Protein AF-A0A2N2IJI8-F1 (afdb_monomer_lite)

pLDDT: mean 80.0, std 18.0, range [38.41, 98.81]

Radius of gyration: 26.23 Å; chains: 1; bounding box: 49×37×121 Å

Sequence (325 aa):
MKHGALALVVVAMVLAWTTGAWAQSLTINGAVTTNLCPGGTVRDGGRACQYGGTHTFDAISLVNGAVIYVTPFNGTNKNATGNLVLKSLSTIAIDRSSRITAKGAGYPKRLCDNGTGPTATAGGRGGCAVKDSGGGGAHRGRGGQGTKDCFVFGDAQTCQFPQEWEENCGTLAAAGTSCVYLDAIAGHNCSAANSCANCDGTPPVGGEPFYHHILAPEFGASGGDKGCADGFDTALRSGSGGGRIVLYAANASQTGVLTVEGRIVAHGERGCSSGNDSAGGGAGGTVLLVGDTVNVTSTARVLARGGRGGDSQPKCLSCTTNADC

Secondary structure (DSSP, 8-state):
-------------------PPP---EEEETT-S----TTSEEEGGGTEEEE-EEEEES-EEEESS-EEEEPPP-SS-TTTSSEEEEEESSEEEE-TT-EEE-TT-SSPP-TTSPPP-SSTTSSPPB-TT-SS-B-PPPSSSPPPP----TTSSSSTT---TTTTPPP--EEE-TTSSSEEETTS-S--STT-TTSS------S-TT----PPPTTS--PPPPPPPPP-SSS---S--SPPPP-EEEEEE--TTS--EEEE-SEEE-PPPPP-EETTEE-PPPPP-EEEEEESEEEE-TT-EEE-PPPPPP--S-SS----SGGG-

Foldseek 3Di:
DDDDDDDDDDDPPPPPPPPPDAFAEAEAAQVDQCHDDVQWAADDNRRETEFFAEGEHQEYYYYHQYEYEYAADPQPDLRGFLHYAYHHQAEYAHALNYEYFQELRAFDADFQAFWDDPDPQQGAFGGEQDAAFKAAGEQRFGTAIGDFDPPPDDDNDDPDPPQRGAHPQWDQPPVNFHIDHPPPDRDDGNPDCPGPDPRPCPPHRHTDHDDDDPVDFHWWIKIGFWYPSVHHDSDGQIWRTFGEYEYEQAHPVLNGEYAFQYEYYREIAAGAGDASHKHYTIFFGYYHYYGSYYHYDPSYYYYRGTHHIHDNDPPDDHPPDPVSD

Structure (mmCIF, N/CA/C/O backbone):
data_AF-A0A2N2IJI8-F1
#
_entry.id   AF-A0A2N2IJI8-F1
#
loop_
_atom_site.group_PDB
_atom_site.id
_atom_site.type_symbol
_atom_site.label_atom_id
_atom_site.label_alt_id
_atom_site.label_comp_id
_atom_site.label_asym_id
_atom_site.label_entity_id
_atom_site.label_seq_id
_atom_site.pdbx_PDB_ins_code
_atom_site.Cartn_x
_atom_site.Cartn_y
_atom_site.Cartn_z
_atom_site.occupancy
_atom_site.B_iso_or_equiv
_atom_site.auth_seq_id
_atom_site.auth_comp_id
_atom_site.auth_asym_id
_atom_site.auth_atom_id
_atom_site.pdbx_PDB_model_num
ATOM 1 N N . MET A 1 1 ? 26.160 1.060 83.947 1.00 42.34 1 MET A N 1
ATOM 2 C CA . MET A 1 1 ? 25.469 0.489 82.772 1.00 42.34 1 MET A CA 1
ATOM 3 C C . MET A 1 1 ? 24.938 1.654 81.950 1.00 42.34 1 MET A C 1
ATOM 5 O O . MET A 1 1 ? 24.169 2.439 82.485 1.00 42.34 1 MET A O 1
ATOM 9 N N . LYS A 1 2 ? 25.461 1.870 80.736 1.00 40.44 2 LYS A N 1
ATOM 10 C CA . LYS A 1 2 ? 25.071 2.985 79.856 1.00 40.44 2 LYS A CA 1
ATOM 11 C C . LYS A 1 2 ? 23.977 2.488 78.910 1.00 40.44 2 LYS A C 1
ATOM 13 O O . LYS A 1 2 ? 24.231 1.570 78.138 1.00 40.44 2 LYS A O 1
ATOM 18 N N . HIS A 1 3 ? 22.784 3.072 78.985 1.00 44.53 3 HIS A N 1
ATOM 19 C CA . HIS A 1 3 ? 21.698 2.799 78.045 1.00 44.53 3 HIS A CA 1
ATOM 20 C C . HIS A 1 3 ? 21.875 3.683 76.805 1.00 44.53 3 HIS A C 1
ATOM 22 O O . HIS A 1 3 ? 21.770 4.904 76.891 1.00 44.53 3 HIS A O 1
ATOM 28 N N . GLY A 1 4 ? 22.198 3.062 75.669 1.00 49.44 4 GLY A N 1
ATOM 29 C CA . GLY A 1 4 ? 22.194 3.712 74.360 1.00 49.44 4 GLY A CA 1
ATOM 30 C C . GLY A 1 4 ? 20.785 3.688 73.773 1.00 49.44 4 GLY A C 1
ATOM 31 O O . GLY A 1 4 ? 20.184 2.621 73.668 1.00 49.44 4 GLY A O 1
ATOM 32 N N . ALA A 1 5 ? 20.257 4.860 73.424 1.00 51.88 5 ALA A N 1
ATOM 33 C CA . ALA A 1 5 ? 18.969 5.004 72.759 1.00 51.88 5 ALA A CA 1
ATOM 34 C C . ALA A 1 5 ? 19.088 4.607 71.278 1.00 51.88 5 ALA A C 1
ATOM 36 O O . ALA A 1 5 ? 19.949 5.111 70.557 1.00 51.88 5 ALA A O 1
ATOM 37 N N . LEU A 1 6 ? 18.219 3.696 70.840 1.00 49.44 6 LEU A N 1
ATOM 38 C CA . LEU A 1 6 ? 18.110 3.240 69.459 1.00 49.44 6 LEU A CA 1
ATOM 39 C C . LEU A 1 6 ? 17.220 4.229 68.686 1.00 49.44 6 LEU A C 1
ATOM 41 O O . LEU A 1 6 ? 16.038 4.370 68.997 1.00 49.44 6 LEU A O 1
ATOM 45 N N . ALA A 1 7 ? 17.781 4.935 67.704 1.00 53.06 7 ALA A N 1
ATOM 46 C CA . ALA A 1 7 ? 17.028 5.838 66.838 1.00 53.06 7 ALA A CA 1
ATOM 47 C C . ALA A 1 7 ? 16.340 5.042 65.716 1.00 53.06 7 ALA A C 1
ATOM 49 O O . ALA A 1 7 ? 17.000 4.444 64.868 1.00 53.06 7 ALA A O 1
ATOM 50 N N . LEU A 1 8 ? 15.006 5.032 65.722 1.00 48.84 8 LEU A N 1
ATOM 51 C CA . LEU A 1 8 ? 14.176 4.447 64.672 1.00 48.84 8 LEU A CA 1
ATOM 52 C C . LEU A 1 8 ? 14.129 5.404 63.471 1.00 48.84 8 LEU A C 1
ATOM 54 O O . LEU A 1 8 ? 13.501 6.459 63.534 1.00 48.84 8 LEU A O 1
ATOM 58 N N . VAL A 1 9 ? 14.791 5.038 62.375 1.00 50.44 9 VAL A N 1
ATOM 59 C CA . VAL A 1 9 ? 14.709 5.762 61.099 1.00 50.44 9 VAL A CA 1
ATOM 60 C C . VAL A 1 9 ? 13.504 5.235 60.322 1.00 50.44 9 VAL A C 1
ATOM 62 O O . VAL A 1 9 ? 13.529 4.123 59.799 1.00 50.44 9 VAL A O 1
ATOM 65 N N . VAL A 1 10 ? 12.434 6.028 60.253 1.00 49.25 10 VAL A N 1
ATOM 66 C CA . VAL A 1 10 ? 11.276 5.749 59.394 1.00 49.25 10 VAL A CA 1
ATOM 67 C C . VAL A 1 10 ? 11.602 6.236 57.983 1.00 49.25 10 VAL A C 1
ATOM 69 O O . VAL A 1 10 ? 11.599 7.434 57.709 1.00 49.25 10 VAL A O 1
ATOM 72 N N . VAL A 1 11 ? 11.903 5.304 57.079 1.00 53.47 11 VAL A N 1
ATOM 73 C CA . VAL A 1 11 ? 12.047 5.592 55.646 1.00 53.47 11 VAL A CA 1
ATOM 74 C C . VAL A 1 11 ? 10.649 5.636 55.032 1.00 53.47 11 VAL A C 1
ATOM 76 O O . VAL A 1 11 ? 10.045 4.603 54.751 1.00 53.47 11 VAL A O 1
ATOM 79 N N . ALA A 1 12 ? 10.115 6.840 54.838 1.00 47.75 12 ALA A N 1
ATOM 80 C CA . ALA A 1 12 ? 8.897 7.045 54.063 1.00 47.75 12 ALA A CA 1
ATOM 81 C C . ALA A 1 12 ? 9.215 6.855 52.569 1.00 47.75 12 ALA A C 1
ATOM 83 O O . ALA A 1 12 ? 9.717 7.764 51.907 1.00 47.75 12 ALA A O 1
ATOM 84 N N . MET A 1 13 ? 8.951 5.660 52.033 1.00 48.22 13 MET A N 1
ATOM 85 C CA . MET A 1 13 ? 8.944 5.434 50.586 1.00 48.22 13 MET A CA 1
ATOM 86 C C . MET A 1 13 ? 7.757 6.179 49.973 1.00 48.22 13 MET A C 1
ATOM 88 O O . MET A 1 13 ? 6.618 5.716 50.016 1.00 48.22 13 MET A O 1
ATOM 92 N N . VAL A 1 14 ? 8.029 7.342 49.388 1.00 46.72 14 VAL A N 1
ATOM 93 C CA . VAL A 1 14 ? 7.086 8.024 48.501 1.00 46.72 14 VAL A CA 1
ATOM 94 C C . VAL A 1 14 ? 7.035 7.224 47.199 1.00 46.72 14 VAL A C 1
ATOM 96 O O . VAL A 1 14 ? 7.881 7.389 46.322 1.00 46.72 14 VAL A O 1
ATOM 99 N N . LEU A 1 15 ? 6.062 6.317 47.079 1.00 48.34 15 LEU A N 1
ATOM 100 C CA . LEU A 1 15 ? 5.691 5.753 45.784 1.00 48.34 15 LEU A CA 1
ATOM 101 C C . LEU A 1 15 ? 5.136 6.896 44.932 1.00 48.34 15 LEU A C 1
ATOM 103 O O . LEU A 1 15 ? 4.009 7.343 45.133 1.00 48.34 15 LEU A O 1
ATOM 107 N N . ALA A 1 16 ? 5.939 7.394 43.996 1.00 45.72 16 ALA A N 1
ATOM 108 C CA . ALA A 1 16 ? 5.460 8.282 42.952 1.00 45.72 16 ALA A CA 1
ATOM 109 C C . ALA A 1 16 ? 4.571 7.462 42.006 1.00 45.72 16 ALA A C 1
ATOM 111 O O . ALA A 1 16 ? 5.059 6.744 41.133 1.00 45.72 16 ALA A O 1
ATOM 112 N N . TRP A 1 17 ? 3.255 7.545 42.204 1.00 42.97 17 TRP A N 1
ATOM 113 C CA . TRP A 1 17 ? 2.281 7.068 41.231 1.00 42.97 17 TRP A CA 1
ATOM 114 C C . TRP A 1 17 ? 2.398 7.975 40.012 1.00 42.97 17 TRP A C 1
ATOM 116 O O . TRP A 1 17 ? 1.883 9.091 39.995 1.00 42.97 17 TRP A O 1
ATOM 126 N N . THR A 1 18 ? 3.129 7.523 38.996 1.00 46.94 18 THR A N 1
ATOM 127 C CA . THR A 1 18 ? 3.051 8.154 37.684 1.00 46.94 18 THR A CA 1
ATOM 128 C C . THR A 1 18 ? 1.654 7.855 37.153 1.00 46.94 18 THR A C 1
ATOM 130 O O . THR A 1 18 ? 1.347 6.739 36.741 1.00 46.94 18 THR A O 1
ATOM 133 N N . THR A 1 19 ? 0.752 8.833 37.230 1.00 46.78 19 THR A N 1
ATOM 134 C CA . THR A 1 19 ? -0.528 8.768 36.525 1.00 46.78 19 THR A CA 1
ATOM 135 C C . THR A 1 19 ? -0.214 8.859 35.040 1.00 46.78 19 THR A C 1
ATOM 137 O O . THR A 1 19 ? -0.151 9.951 34.474 1.00 46.78 19 THR A O 1
ATOM 140 N N . GLY A 1 20 ? 0.093 7.713 34.431 1.00 52.94 20 GLY A N 1
ATOM 141 C CA . GLY A 1 20 ? 0.235 7.597 32.990 1.00 52.94 20 GLY A CA 1
ATOM 142 C C . GLY A 1 20 ? -1.006 8.202 32.350 1.00 52.94 20 GLY A C 1
ATOM 143 O O . GLY A 1 20 ? -2.122 7.808 32.682 1.00 52.94 20 GLY A O 1
ATOM 144 N N . ALA A 1 21 ? -0.815 9.219 31.510 1.00 60.22 21 ALA A N 1
ATOM 145 C CA . ALA A 1 21 ? -1.915 9.824 30.782 1.00 60.22 21 ALA A CA 1
ATOM 146 C C . ALA A 1 21 ? -2.639 8.717 30.001 1.00 60.22 21 ALA A C 1
ATOM 148 O O . ALA A 1 21 ? -2.013 8.012 29.208 1.00 60.22 21 ALA A O 1
ATOM 149 N N . TRP A 1 22 ? -3.931 8.537 30.281 1.00 68.88 22 TRP A N 1
ATOM 150 C CA . TRP A 1 22 ? -4.776 7.559 29.600 1.00 68.88 22 TRP A CA 1
ATOM 151 C C . TRP A 1 22 ? -4.723 7.801 28.089 1.00 68.88 22 TRP A C 1
ATOM 153 O O . TRP A 1 22 ? -4.704 8.951 27.633 1.00 68.88 22 TRP A O 1
ATOM 163 N N . ALA A 1 23 ? -4.629 6.729 27.306 1.00 79.62 23 ALA A N 1
ATOM 164 C CA . ALA A 1 23 ? -4.454 6.849 25.870 1.00 79.62 23 ALA A CA 1
ATOM 165 C C . ALA A 1 23 ? -5.777 7.297 25.242 1.00 79.62 23 ALA A C 1
ATOM 167 O O . ALA A 1 23 ? -6.669 6.497 25.082 1.00 79.62 23 ALA A O 1
ATOM 168 N N . GLN A 1 24 ? -5.937 8.552 24.832 1.00 92.44 24 GLN A N 1
ATOM 169 C CA . GLN A 1 24 ? -7.212 9.029 24.264 1.00 92.44 24 GLN A CA 1
ATOM 170 C C . GLN A 1 24 ? -7.842 8.082 23.212 1.00 92.44 24 GLN A C 1
ATOM 172 O O . GLN A 1 24 ? -7.138 7.420 22.450 1.00 92.44 24 GLN A O 1
ATOM 177 N N . SER A 1 25 ? -9.174 8.035 23.130 1.00 95.94 25 SER A N 1
ATOM 178 C CA . SER A 1 25 ? -9.867 7.282 22.072 1.00 95.94 25 SER A CA 1
ATOM 179 C C . SER A 1 25 ? -9.774 7.989 20.714 1.00 95.94 25 SER A C 1
ATOM 181 O O . SER A 1 25 ? -9.835 9.216 20.638 1.00 95.94 25 SER A O 1
ATOM 183 N N . LEU A 1 26 ? -9.697 7.216 19.629 1.00 97.75 26 LEU A N 1
ATOM 184 C CA . LEU A 1 26 ? -9.796 7.702 18.252 1.00 97.75 26 LEU A CA 1
ATOM 185 C C . LEU A 1 26 ? -11.198 7.419 17.709 1.00 97.75 26 LEU A C 1
ATOM 187 O O . LEU A 1 26 ? -11.570 6.266 17.507 1.00 97.75 26 LEU A O 1
ATOM 191 N N . THR A 1 27 ? -11.966 8.466 17.422 1.00 98.19 27 THR A N 1
ATOM 192 C CA . THR A 1 27 ? -13.238 8.345 16.696 1.00 98.19 27 THR A CA 1
ATOM 193 C C . THR A 1 27 ? -13.170 9.179 15.430 1.00 98.19 27 THR A C 1
ATOM 195 O O . THR A 1 27 ? -12.932 10.382 15.500 1.00 98.19 27 THR A O 1
ATOM 198 N N . ILE A 1 28 ? -13.393 8.540 14.284 1.00 98.44 28 ILE A N 1
ATOM 199 C CA . ILE A 1 28 ? -13.501 9.216 12.991 1.00 98.44 28 ILE A CA 1
ATOM 200 C C . ILE A 1 28 ? -14.910 8.977 12.464 1.00 98.44 28 ILE A C 1
ATOM 202 O O . ILE A 1 28 ? -15.347 7.834 12.330 1.00 98.44 28 ILE A O 1
ATOM 206 N N . ASN A 1 29 ? -15.606 10.063 12.151 1.00 98.44 29 ASN A N 1
ATOM 207 C CA . ASN A 1 29 ? -16.927 10.062 11.549 1.00 98.44 29 ASN A CA 1
ATOM 208 C C . ASN A 1 29 ? -16.845 10.724 10.166 1.00 98.44 29 ASN A C 1
ATOM 210 O O . ASN A 1 29 ? -16.643 11.935 10.056 1.00 98.44 29 ASN A O 1
ATOM 214 N N . GLY A 1 30 ? -17.007 9.936 9.103 1.00 97.81 30 GLY A N 1
ATOM 215 C CA . GLY A 1 30 ? -16.893 10.425 7.722 1.00 97.81 30 GLY A CA 1
ATOM 216 C C . GLY A 1 30 ? -17.973 11.436 7.316 1.00 97.81 30 GLY A C 1
ATOM 217 O O . GLY A 1 30 ? -17.806 12.145 6.321 1.00 97.81 30 GLY A O 1
ATOM 218 N N . ALA A 1 31 ? -19.053 11.554 8.096 1.00 98.00 31 ALA A N 1
ATOM 219 C CA . ALA A 1 31 ? -20.127 12.514 7.860 1.00 98.00 31 ALA A CA 1
ATOM 220 C C . ALA A 1 31 ? -19.808 13.939 8.354 1.00 98.00 31 ALA A C 1
ATOM 222 O O . ALA A 1 31 ? -20.546 14.866 8.021 1.00 98.00 31 ALA A O 1
ATOM 223 N N . VAL A 1 32 ? -18.728 14.141 9.123 1.00 97.69 32 VAL A N 1
ATOM 224 C CA . VAL A 1 32 ? -18.350 15.455 9.680 1.00 97.69 32 VAL A CA 1
ATOM 225 C C . VAL A 1 32 ? -16.983 15.920 9.181 1.00 97.69 32 VAL A C 1
ATOM 227 O O . VAL A 1 32 ? -16.133 15.118 8.817 1.00 97.69 32 VAL A O 1
ATOM 230 N N . THR A 1 33 ? -16.753 17.232 9.188 1.00 96.81 33 THR A N 1
ATOM 231 C CA . THR A 1 33 ? -15.515 17.886 8.717 1.0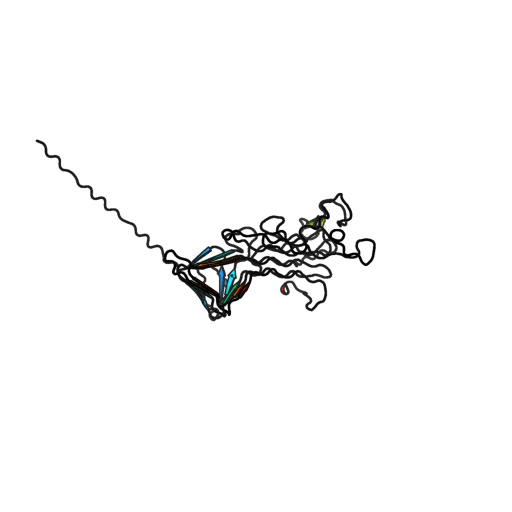0 96.81 33 THR A CA 1
ATOM 232 C C . THR A 1 33 ? -14.619 18.367 9.861 1.00 96.81 33 THR A C 1
ATOM 234 O O . THR A 1 33 ? -13.739 19.198 9.669 1.00 96.81 33 THR A O 1
ATOM 237 N N . THR A 1 34 ? -14.867 17.896 11.079 1.00 96.56 34 THR A N 1
ATOM 238 C CA . THR A 1 34 ? -14.198 18.364 12.303 1.00 96.56 34 THR A CA 1
ATOM 239 C C . THR A 1 34 ? -13.511 17.224 13.045 1.00 96.56 34 THR A C 1
ATOM 241 O O . THR A 1 34 ? -13.312 17.312 14.256 1.00 96.56 34 THR A O 1
ATOM 244 N N . ASN A 1 35 ? -13.194 16.124 12.352 1.00 96.94 35 ASN A N 1
ATOM 245 C CA . ASN A 1 35 ? -12.505 15.007 12.986 1.00 96.94 35 ASN A CA 1
ATOM 246 C C . ASN A 1 35 ? -11.147 15.465 13.519 1.00 96.94 35 ASN A C 1
ATOM 248 O O . ASN A 1 35 ? -10.375 16.129 12.824 1.00 96.94 35 ASN A O 1
ATOM 252 N N . LEU A 1 36 ? -10.854 15.065 14.752 1.00 95.50 36 LEU A N 1
ATOM 253 C CA . LEU A 1 36 ? -9.516 15.169 15.306 1.00 95.50 36 LEU A CA 1
ATOM 254 C C . LEU A 1 36 ? -8.736 13.924 14.887 1.00 95.50 36 LEU A C 1
ATOM 256 O O . LEU A 1 36 ? -9.254 12.811 14.946 1.00 95.50 36 LEU A O 1
ATOM 260 N N . CYS A 1 37 ? -7.479 14.113 14.496 1.00 96.75 37 CYS A N 1
ATOM 261 C CA . CYS A 1 37 ? -6.569 13.023 14.149 1.00 96.75 37 CYS A CA 1
ATOM 262 C C . CYS A 1 37 ? -5.356 13.054 15.091 1.00 96.75 37 CYS A C 1
ATOM 264 O O . CYS A 1 37 ? -4.277 13.473 14.669 1.00 96.75 37 CYS A O 1
ATOM 266 N N . PRO A 1 38 ? -5.490 12.682 16.379 1.00 96.00 38 PRO A N 1
ATOM 267 C CA . PRO A 1 38 ? -4.379 12.774 17.316 1.00 96.00 38 PRO A CA 1
ATOM 268 C C . PRO A 1 38 ? -3.225 11.876 16.870 1.00 96.00 38 PRO A C 1
ATOM 270 O O . PRO A 1 38 ? -3.450 10.711 16.549 1.00 96.00 38 PRO A O 1
ATOM 273 N N . GLY A 1 39 ? -2.011 12.431 16.801 1.00 93.56 39 GLY A N 1
ATOM 274 C CA . G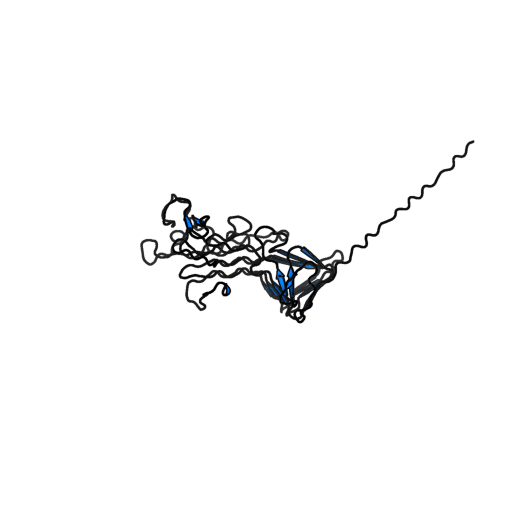LY A 1 39 ? -0.830 11.737 16.267 1.00 93.56 39 GLY A CA 1
ATOM 275 C C . GLY A 1 39 ? -0.841 11.514 14.746 1.00 93.56 39 GLY A C 1
ATOM 276 O O . GLY A 1 39 ? 0.105 10.941 14.211 1.00 93.56 39 GLY A O 1
ATOM 277 N N . GLY A 1 40 ? -1.883 11.962 14.043 1.00 96.50 40 GLY A N 1
ATOM 278 C CA . GLY A 1 40 ? -2.030 11.862 12.593 1.00 96.50 40 GLY A CA 1
ATOM 279 C C . GLY A 1 40 ? -2.219 13.225 11.934 1.00 96.50 40 GLY A C 1
ATOM 280 O O . GLY A 1 40 ? -1.991 14.278 12.528 1.00 96.50 40 GLY A O 1
ATOM 281 N N . THR A 1 41 ? -2.646 13.206 10.676 1.00 98.12 41 THR A N 1
ATOM 282 C CA . THR A 1 41 ? -2.931 14.414 9.893 1.00 98.12 41 THR A CA 1
ATOM 283 C C . THR A 1 41 ? -4.366 14.386 9.394 1.00 98.12 41 THR A C 1
ATOM 285 O O . THR A 1 41 ? -4.832 13.366 8.892 1.00 98.12 41 THR A O 1
ATOM 288 N N . VAL A 1 42 ? -5.068 15.509 9.510 1.00 97.88 42 VAL A N 1
ATOM 289 C CA . VAL A 1 42 ? -6.422 15.666 8.969 1.00 97.88 42 VAL A CA 1
ATOM 290 C C . VAL A 1 42 ? -6.384 15.677 7.435 1.00 97.88 42 VAL A C 1
ATOM 292 O O . VAL A 1 42 ? -5.520 16.315 6.834 1.00 97.88 42 VAL A O 1
ATOM 295 N N . ARG A 1 43 ? -7.326 14.979 6.791 1.00 96.94 43 ARG A N 1
ATOM 296 C CA . ARG A 1 43 ? -7.480 14.895 5.329 1.00 96.94 43 ARG A CA 1
ATOM 297 C C . ARG A 1 43 ? -8.920 15.101 4.879 1.00 96.94 43 ARG A C 1
ATOM 299 O O . ARG A 1 43 ? -9.848 15.117 5.685 1.00 96.94 43 ARG A O 1
ATOM 306 N N . ASP A 1 44 ? -9.077 15.273 3.568 1.00 95.75 44 ASP A N 1
ATOM 307 C CA . ASP A 1 44 ? -10.360 15.353 2.865 1.00 95.75 44 ASP A CA 1
ATOM 308 C C . ASP A 1 44 ? -11.300 16.392 3.500 1.00 95.75 44 ASP A C 1
ATOM 310 O O . ASP A 1 44 ? -12.463 16.124 3.800 1.00 95.75 44 ASP A O 1
ATOM 314 N N . GLY A 1 45 ? -10.746 17.577 3.787 1.00 94.00 45 GLY A N 1
ATOM 315 C CA . GLY A 1 45 ? -11.474 18.678 4.417 1.00 94.00 45 GLY A CA 1
ATOM 316 C C . GLY A 1 45 ? -11.997 18.358 5.819 1.00 94.00 45 GLY A C 1
ATOM 317 O O . GLY A 1 45 ? -13.038 18.879 6.201 1.00 94.00 45 GLY A O 1
ATOM 318 N N . GLY A 1 46 ? -11.331 17.471 6.568 1.00 94.38 46 GLY A N 1
ATOM 319 C CA . GLY A 1 46 ? -11.732 17.119 7.932 1.00 94.38 46 GLY A CA 1
ATOM 320 C C . GLY A 1 46 ? -12.533 15.831 8.076 1.00 94.38 46 GLY A C 1
ATOM 321 O O . GLY A 1 46 ? -12.910 15.486 9.194 1.00 94.38 46 GLY A O 1
ATOM 322 N N . ARG A 1 47 ? -12.806 15.120 6.977 1.00 96.25 47 ARG A N 1
ATOM 323 C CA . ARG A 1 47 ? -13.599 13.873 6.962 1.00 96.25 47 ARG A CA 1
ATOM 324 C C . ARG A 1 47 ? -12.768 12.604 7.132 1.00 96.25 47 ARG A C 1
ATOM 326 O O . ARG A 1 47 ? -13.316 11.531 7.377 1.00 96.25 47 ARG A O 1
ATOM 333 N N . ALA A 1 48 ? -11.454 12.717 6.975 1.00 98.00 48 ALA A N 1
ATOM 334 C CA . ALA A 1 48 ? -10.534 11.595 7.003 1.00 98.00 48 ALA A CA 1
ATOM 335 C C . ALA A 1 48 ? -9.295 11.922 7.835 1.00 98.00 48 ALA A C 1
ATOM 337 O O . ALA A 1 48 ? -8.970 13.087 8.071 1.00 98.00 48 ALA A O 1
ATOM 338 N N . CYS A 1 49 ? -8.567 10.878 8.212 1.00 98.62 49 CYS A N 1
ATOM 339 C CA . CYS A 1 49 ? -7.249 11.009 8.816 1.00 98.62 49 CYS A CA 1
ATOM 340 C C . CYS A 1 49 ? -6.199 10.274 7.985 1.00 98.62 49 CYS A C 1
ATOM 342 O O . CYS A 1 49 ? -6.486 9.274 7.326 1.00 98.62 49 CYS A O 1
ATOM 344 N N . GLN A 1 50 ? -4.961 10.746 8.043 1.00 98.69 50 GLN A N 1
ATOM 345 C CA . GLN A 1 50 ? -3.791 10.046 7.542 1.00 98.69 50 GLN A CA 1
ATOM 346 C C . GLN A 1 50 ? -2.866 9.694 8.700 1.00 98.69 50 GLN A C 1
ATOM 348 O O . GLN A 1 50 ? -2.565 10.539 9.544 1.00 98.69 50 GLN A O 1
ATOM 353 N N . TYR A 1 51 ? -2.410 8.447 8.714 1.00 98.56 51 TYR A N 1
ATOM 354 C CA . TYR A 1 51 ? -1.528 7.915 9.739 1.00 98.56 51 TYR A CA 1
ATOM 355 C C . TYR A 1 51 ? -0.381 7.125 9.121 1.00 98.56 51 TYR A C 1
ATOM 357 O O . TYR A 1 51 ? -0.525 6.460 8.097 1.00 98.56 51 TYR A O 1
ATOM 365 N N . GLY A 1 52 ? 0.756 7.150 9.801 1.00 97.44 52 GLY A N 1
ATOM 366 C CA . GLY A 1 52 ? 1.875 6.258 9.551 1.00 97.44 52 GLY A CA 1
ATOM 367 C C . GLY A 1 52 ? 2.589 5.948 10.863 1.00 97.44 52 GLY A C 1
ATOM 368 O O . GLY A 1 52 ? 2.492 6.715 11.819 1.00 97.44 52 GLY A O 1
ATOM 369 N N . GLY A 1 53 ? 3.261 4.808 10.946 1.00 96.25 53 GLY A N 1
ATOM 370 C CA . GLY A 1 53 ? 3.876 4.328 12.177 1.00 96.25 53 GLY A CA 1
ATOM 371 C C . GLY A 1 53 ? 2.914 3.683 13.158 1.00 96.25 53 GLY A C 1
ATOM 372 O O . GLY A 1 53 ? 1.870 3.161 12.772 1.00 96.25 53 GLY A O 1
ATOM 373 N N . THR A 1 54 ? 3.333 3.635 14.423 1.00 96.88 54 THR A N 1
ATOM 374 C CA . THR A 1 54 ? 2.594 2.962 15.496 1.00 96.88 54 THR A CA 1
ATOM 375 C C . THR A 1 54 ? 1.885 3.978 16.370 1.00 96.88 54 THR A C 1
ATOM 377 O O . THR A 1 54 ? 2.528 4.888 16.884 1.00 96.88 54 THR A O 1
ATOM 380 N N . HIS A 1 55 ? 0.588 3.772 16.581 1.00 97.25 55 HIS A N 1
ATOM 381 C CA . HIS A 1 55 ? -0.255 4.608 17.432 1.00 97.25 55 HIS A CA 1
ATOM 382 C C . HIS A 1 55 ? -1.042 3.734 18.399 1.00 97.25 55 HIS A C 1
ATOM 384 O O . HIS A 1 55 ? -1.527 2.671 18.008 1.00 97.25 55 HIS A O 1
ATOM 390 N N . THR A 1 56 ? -1.171 4.188 19.643 1.00 97.06 56 THR A N 1
ATOM 391 C CA . THR A 1 56 ? -1.929 3.498 20.692 1.00 97.06 56 THR A CA 1
ATOM 392 C C . THR A 1 56 ? -3.053 4.402 21.180 1.00 97.06 56 THR A C 1
ATOM 394 O O . THR A 1 56 ? -2.804 5.556 21.520 1.00 97.06 56 THR A O 1
ATOM 397 N N . PHE A 1 57 ? -4.264 3.857 21.235 1.00 97.19 57 PHE A N 1
ATOM 398 C CA . PHE A 1 57 ? -5.481 4.530 21.688 1.00 97.19 57 PHE A CA 1
ATOM 399 C C . PHE A 1 57 ? -6.224 3.646 22.699 1.00 97.19 57 PHE A C 1
ATOM 401 O O . PHE A 1 57 ? -6.054 2.425 22.690 1.00 97.19 57 PHE A O 1
ATOM 408 N N . ASP A 1 58 ? -7.092 4.219 23.532 1.00 96.00 58 ASP A N 1
ATOM 409 C CA . ASP A 1 58 ? -7.975 3.430 24.401 1.00 96.00 58 ASP A CA 1
ATOM 410 C C . ASP A 1 58 ? -8.925 2.590 23.537 1.00 96.00 58 ASP A C 1
ATOM 412 O O . ASP A 1 58 ? -8.937 1.363 23.633 1.00 96.00 58 ASP A O 1
ATOM 416 N N . ALA A 1 59 ? -9.640 3.234 22.612 1.00 97.56 59 ALA A N 1
ATOM 417 C CA . ALA A 1 59 ? -10.533 2.620 21.629 1.00 97.56 59 ALA A CA 1
ATOM 418 C C . ALA A 1 59 ? -10.385 3.293 20.256 1.00 97.56 59 ALA A C 1
ATOM 420 O O . ALA A 1 59 ? -9.977 4.452 20.163 1.00 97.56 59 ALA A O 1
ATOM 421 N N . ILE A 1 60 ? -10.736 2.575 19.189 1.00 98.69 60 ILE A N 1
ATOM 422 C CA . ILE A 1 60 ? -10.762 3.085 17.815 1.00 98.69 60 ILE A CA 1
ATOM 423 C C . ILE A 1 60 ? -12.131 2.794 17.198 1.00 98.69 60 ILE A C 1
ATOM 425 O O . ILE A 1 60 ? -12.552 1.640 17.153 1.00 98.69 60 ILE A O 1
ATOM 429 N N . SER A 1 61 ? -12.799 3.822 16.679 1.00 98.69 61 SER A N 1
ATOM 430 C CA . SER A 1 61 ? -14.098 3.705 16.008 1.00 98.69 61 SER A CA 1
ATOM 431 C C . SER A 1 61 ? -14.110 4.475 14.689 1.00 98.69 61 SER A C 1
ATOM 433 O O . SER A 1 61 ? -13.865 5.684 14.666 1.00 98.69 61 SER A O 1
ATOM 435 N N . LEU A 1 62 ? -14.383 3.772 13.587 1.00 98.69 62 LEU A N 1
ATOM 436 C CA . LEU A 1 62 ? -14.565 4.347 12.252 1.00 98.69 62 LEU A CA 1
ATOM 437 C C . LEU A 1 62 ? -16.024 4.187 11.831 1.00 98.69 62 LEU A C 1
ATOM 439 O O . LEU A 1 62 ? -16.490 3.055 11.665 1.00 98.69 62 LEU A O 1
ATOM 443 N N . VAL A 1 63 ? -16.726 5.309 11.658 1.00 98.75 63 VAL A N 1
ATOM 444 C CA . VAL A 1 63 ? -18.170 5.328 11.389 1.00 98.75 63 VAL A CA 1
ATOM 445 C C . VAL A 1 63 ? -18.561 6.245 10.231 1.00 98.75 63 VAL A C 1
ATOM 447 O O . VAL A 1 63 ? -17.874 7.224 9.928 1.00 98.75 63 VAL A O 1
ATOM 450 N N . ASN A 1 64 ? -19.708 5.959 9.615 1.00 98.31 64 ASN A N 1
ATOM 451 C CA . ASN A 1 64 ? -20.396 6.801 8.630 1.00 98.31 64 ASN A CA 1
ATOM 452 C C . ASN A 1 64 ? -19.485 7.273 7.481 1.00 98.31 64 ASN A C 1
ATOM 454 O O . ASN A 1 64 ? -19.407 8.461 7.167 1.00 98.31 64 ASN A O 1
ATOM 458 N N . GLY A 1 65 ? -18.768 6.340 6.860 1.00 98.25 65 GLY A N 1
ATOM 459 C CA . GLY A 1 65 ? -17.897 6.604 5.719 1.00 98.25 65 GLY A CA 1
ATOM 460 C C . GLY A 1 65 ? -16.517 7.123 6.106 1.00 98.25 65 GLY A C 1
ATOM 461 O O . GLY A 1 65 ? -15.852 7.739 5.275 1.00 98.25 65 GLY A O 1
ATOM 462 N N . ALA A 1 66 ? -16.082 6.909 7.349 1.00 98.56 66 ALA A N 1
ATOM 463 C CA . ALA A 1 66 ? -14.764 7.326 7.804 1.00 98.56 66 ALA A CA 1
ATOM 464 C C . ALA A 1 66 ? -13.649 6.676 6.976 1.00 98.56 66 ALA A C 1
ATOM 466 O O . ALA A 1 66 ? -13.712 5.492 6.623 1.00 98.56 66 ALA A O 1
ATOM 467 N N . VAL A 1 67 ? -12.597 7.450 6.697 1.00 98.69 67 VAL A N 1
ATOM 468 C CA . VAL A 1 67 ? -11.428 6.966 5.960 1.00 98.69 67 VAL A CA 1
ATOM 469 C C . VAL A 1 67 ? -10.150 7.220 6.749 1.00 98.69 67 VAL A C 1
ATOM 471 O O . VAL A 1 67 ? -9.880 8.343 7.175 1.00 98.69 67 VAL A O 1
ATOM 474 N N . ILE A 1 68 ? -9.338 6.173 6.893 1.00 98.81 68 ILE A N 1
ATOM 475 C CA . ILE A 1 68 ? -7.926 6.296 7.253 1.00 98.81 68 ILE A CA 1
ATOM 476 C C . ILE A 1 68 ? -7.071 6.015 6.020 1.00 98.81 68 ILE A C 1
ATOM 478 O O . ILE A 1 68 ? -7.179 4.946 5.414 1.00 98.81 68 ILE A O 1
ATOM 482 N N . TYR A 1 69 ? -6.182 6.948 5.690 1.00 98.75 69 TYR A N 1
ATOM 483 C CA . TYR A 1 69 ? -5.112 6.756 4.715 1.00 98.75 69 TYR A CA 1
ATOM 484 C C . TYR A 1 69 ? -3.815 6.377 5.426 1.00 98.75 69 TYR A C 1
ATOM 486 O O . TYR A 1 69 ? -3.442 6.990 6.426 1.00 98.75 69 TYR A O 1
ATOM 494 N N . VAL A 1 70 ? -3.100 5.394 4.892 1.00 98.56 70 VAL A N 1
ATOM 495 C CA . VAL A 1 70 ? -1.720 5.126 5.301 1.00 98.56 70 VAL A CA 1
ATOM 496 C C . VAL A 1 70 ? -0.795 6.095 4.576 1.00 98.56 70 VAL A C 1
ATOM 498 O O . VAL A 1 70 ? -0.883 6.235 3.357 1.00 98.56 70 VAL A O 1
ATOM 501 N N . THR A 1 71 ? 0.096 6.757 5.315 1.00 98.25 71 THR A N 1
ATOM 502 C CA . THR A 1 71 ? 1.152 7.597 4.736 1.00 98.25 71 THR A CA 1
ATOM 503 C C . THR A 1 71 ? 2.012 6.754 3.787 1.00 98.25 71 THR A C 1
ATOM 505 O O . THR A 1 71 ? 2.580 5.767 4.256 1.00 98.25 71 THR A O 1
ATOM 508 N N . PRO A 1 72 ? 2.143 7.103 2.492 1.00 97.50 72 PRO A N 1
ATOM 509 C CA . PRO A 1 72 ? 2.946 6.337 1.533 1.00 97.50 72 PRO A CA 1
ATOM 510 C C . PRO A 1 72 ? 4.421 6.264 1.917 1.00 97.50 72 PRO A C 1
ATOM 512 O O . PRO A 1 72 ? 4.948 7.225 2.477 1.00 97.50 72 PRO A O 1
ATOM 515 N N . PHE A 1 73 ? 5.089 5.149 1.612 1.00 96.88 73 PHE A N 1
ATOM 516 C CA . PHE A 1 73 ? 6.515 4.974 1.871 1.00 96.88 73 PHE A CA 1
ATOM 517 C C . PHE A 1 73 ? 7.331 6.028 1.124 1.00 96.88 73 PHE A C 1
ATOM 519 O O . PHE A 1 73 ? 7.198 6.206 -0.083 1.00 96.88 73 PHE A O 1
ATOM 526 N N . ASN A 1 74 ? 8.217 6.707 1.843 1.00 94.81 74 ASN A N 1
ATOM 527 C CA . ASN A 1 74 ? 9.035 7.783 1.284 1.00 94.81 74 ASN A CA 1
ATOM 528 C C . ASN A 1 74 ? 10.380 7.296 0.706 1.00 94.81 74 ASN A C 1
ATOM 530 O O . ASN A 1 74 ? 11.259 8.107 0.432 1.00 94.81 74 ASN A O 1
ATOM 534 N N . GLY A 1 75 ? 10.583 5.979 0.602 1.00 91.69 75 GLY A N 1
ATOM 535 C CA . GLY A 1 75 ? 11.835 5.377 0.137 1.00 91.69 75 GLY A CA 1
ATOM 536 C C . GLY A 1 75 ? 12.883 5.128 1.229 1.00 91.69 75 GLY A C 1
ATOM 537 O O . GLY A 1 75 ? 13.860 4.434 0.964 1.00 91.69 75 GLY A O 1
ATOM 538 N N . THR A 1 76 ? 12.693 5.635 2.455 1.00 92.62 76 THR A N 1
ATOM 539 C CA . THR A 1 76 ? 13.708 5.554 3.526 1.00 92.62 76 THR A CA 1
ATOM 540 C C . THR A 1 76 ? 13.156 5.081 4.874 1.00 92.62 76 THR A C 1
ATOM 542 O O . THR A 1 76 ? 13.690 4.148 5.471 1.00 92.62 76 THR A O 1
ATOM 545 N N . ASN A 1 77 ? 12.066 5.670 5.369 1.00 93.25 77 ASN A N 1
ATOM 546 C CA . ASN A 1 77 ? 11.560 5.432 6.721 1.00 93.25 77 ASN A CA 1
ATOM 547 C C . ASN A 1 77 ? 10.435 4.387 6.743 1.00 93.25 77 ASN A C 1
ATOM 549 O O . ASN A 1 77 ? 9.250 4.733 6.737 1.00 93.25 77 ASN A O 1
ATOM 553 N N . LYS A 1 78 ? 10.799 3.103 6.835 1.00 90.06 78 LYS A N 1
ATOM 554 C CA . LYS A 1 78 ? 9.821 1.999 6.910 1.00 90.06 78 LYS A CA 1
ATOM 555 C C . LYS A 1 78 ? 9.003 1.999 8.203 1.00 90.06 78 LYS A C 1
ATOM 557 O O . LYS A 1 78 ? 7.937 1.398 8.273 1.00 90.06 78 LYS A O 1
ATOM 562 N N . ASN A 1 79 ? 9.491 2.649 9.255 1.00 90.81 79 ASN A N 1
ATOM 563 C CA . ASN A 1 79 ? 8.790 2.635 10.529 1.00 90.81 79 ASN A CA 1
ATOM 564 C C . ASN A 1 79 ? 7.574 3.551 10.490 1.00 90.81 79 ASN A C 1
ATOM 566 O O . ASN A 1 79 ? 6.528 3.140 10.978 1.00 90.81 79 ASN A O 1
ATOM 570 N N . ALA A 1 80 ? 7.691 4.738 9.888 1.00 93.56 80 ALA A N 1
ATOM 571 C CA . ALA A 1 80 ? 6.632 5.748 9.872 1.00 93.56 80 ALA A CA 1
ATOM 572 C C . ALA A 1 80 ? 5.890 5.878 8.534 1.00 93.56 80 ALA A C 1
ATOM 574 O O . ALA A 1 80 ? 4.833 6.500 8.494 1.00 93.56 80 ALA A O 1
ATOM 575 N N . THR A 1 81 ? 6.423 5.335 7.439 1.00 96.75 81 THR A N 1
ATOM 576 C CA . THR A 1 81 ? 5.847 5.497 6.097 1.00 96.75 81 THR A CA 1
ATOM 577 C C . THR A 1 81 ? 5.696 4.147 5.404 1.00 96.75 81 THR A C 1
ATOM 579 O O . THR A 1 81 ? 6.460 3.220 5.662 1.00 96.75 81 THR A O 1
ATOM 582 N N . GLY A 1 82 ? 4.637 4.002 4.611 1.00 95.19 82 GLY A N 1
ATOM 583 C CA . GLY A 1 82 ? 4.140 2.737 4.061 1.00 95.19 82 GLY A CA 1
ATOM 584 C C . GLY A 1 82 ? 3.637 1.739 5.097 1.00 95.19 82 GLY A C 1
ATOM 585 O O . GLY A 1 82 ? 3.137 0.676 4.742 1.00 95.19 82 GLY A O 1
ATOM 586 N N . ASN A 1 83 ? 3.719 2.096 6.375 1.00 95.31 83 ASN A N 1
ATOM 587 C CA . ASN A 1 83 ? 3.429 1.260 7.520 1.00 95.31 83 ASN A CA 1
ATOM 588 C C . ASN A 1 83 ? 2.419 1.949 8.431 1.00 95.31 83 ASN A C 1
ATOM 590 O O . ASN A 1 83 ? 2.656 3.080 8.852 1.00 95.31 83 ASN A O 1
ATOM 594 N N . LEU A 1 84 ? 1.355 1.248 8.804 1.00 97.69 84 LEU A N 1
ATOM 595 C CA . LEU A 1 84 ? 0.428 1.669 9.844 1.00 97.69 84 LEU A CA 1
ATOM 596 C C . LEU A 1 84 ? 0.213 0.533 10.841 1.00 97.69 84 LEU A C 1
ATOM 598 O O . LEU A 1 84 ? -0.194 -0.565 10.463 1.00 97.69 84 LEU A O 1
ATOM 602 N N . VAL A 1 85 ? 0.436 0.823 12.119 1.00 96.94 85 VAL A N 1
ATOM 603 C CA . VAL A 1 85 ? 0.097 -0.044 13.246 1.00 96.94 85 VAL A CA 1
ATOM 604 C C . VAL A 1 85 ? -0.820 0.736 14.180 1.00 96.94 85 VAL A C 1
ATOM 606 O O . VAL A 1 85 ? -0.390 1.680 14.839 1.00 96.94 85 VAL A O 1
ATOM 609 N N . LEU A 1 86 ? -2.084 0.339 14.244 1.00 98.00 86 LEU A N 1
ATOM 610 C CA . LEU A 1 86 ? -3.056 0.882 15.184 1.00 98.00 86 LEU A CA 1
ATOM 611 C C . LEU A 1 86 ? -3.262 -0.119 16.315 1.00 98.00 86 LEU A C 1
ATOM 613 O O . LEU A 1 86 ? -3.681 -1.254 16.082 1.00 98.00 86 LEU A O 1
ATOM 617 N N . LYS A 1 87 ? -2.957 0.312 17.536 1.00 97.69 87 LYS A N 1
ATOM 618 C CA . LYS A 1 87 ? -3.173 -0.450 18.760 1.00 97.69 87 LYS A CA 1
ATOM 619 C C . LYS A 1 87 ? -4.328 0.160 19.539 1.00 97.69 87 LYS A C 1
ATOM 621 O O . LYS A 1 87 ? -4.384 1.375 19.717 1.00 97.69 87 LYS A O 1
ATOM 626 N N . SER A 1 88 ? -5.212 -0.692 20.029 1.00 97.19 88 SER A N 1
ATOM 627 C CA . SER A 1 88 ? -6.242 -0.332 20.988 1.00 97.19 88 SER A CA 1
ATOM 628 C C . SER A 1 88 ? -6.060 -1.128 22.273 1.00 97.19 88 SER A C 1
ATOM 630 O O . SER A 1 88 ? -5.730 -2.313 22.224 1.00 97.19 88 SER A O 1
ATOM 632 N N . LEU A 1 89 ? -6.290 -0.478 23.412 1.00 95.31 89 LEU A N 1
ATOM 633 C CA . LEU A 1 89 ? -6.325 -1.138 24.718 1.00 95.31 89 LEU A CA 1
ATOM 634 C C . LEU A 1 89 ? -7.654 -1.875 24.972 1.00 95.31 89 LEU A C 1
ATOM 636 O O . LEU A 1 89 ? -7.712 -2.740 25.846 1.00 95.31 89 LEU A O 1
ATOM 640 N N . SER A 1 90 ? -8.705 -1.567 24.205 1.00 95.94 90 SER A N 1
ATOM 641 C CA . SER A 1 90 ? -10.043 -2.147 24.356 1.00 95.94 90 SER A CA 1
ATOM 642 C C . SER A 1 90 ? -10.623 -2.645 23.029 1.00 95.94 90 SER A C 1
ATOM 644 O O . SER A 1 90 ? -10.650 -3.848 22.784 1.00 95.94 90 SER A O 1
ATOM 646 N N . THR A 1 91 ? -11.079 -1.750 22.154 1.00 97.94 91 THR A N 1
ATOM 647 C CA . THR A 1 91 ? -11.808 -2.120 20.938 1.00 97.94 91 THR A CA 1
ATOM 648 C C . THR A 1 91 ? -11.336 -1.382 19.698 1.00 97.94 91 THR A C 1
ATOM 650 O O . THR A 1 91 ? -11.116 -0.171 19.730 1.00 97.94 91 THR A O 1
ATOM 653 N N . ILE A 1 92 ? -11.317 -2.085 18.567 1.00 98.75 92 ILE A N 1
ATOM 654 C CA . ILE A 1 92 ? -11.267 -1.485 17.232 1.00 98.75 92 ILE A CA 1
ATOM 655 C C . ILE A 1 92 ? -12.547 -1.874 16.494 1.00 98.75 92 ILE A C 1
ATOM 657 O O . ILE A 1 92 ? -12.783 -3.057 16.255 1.00 98.75 92 ILE A O 1
ATOM 661 N N . ALA A 1 93 ? -13.351 -0.889 16.104 1.00 98.75 93 ALA A N 1
ATOM 662 C CA . ALA A 1 93 ? -14.565 -1.081 15.319 1.00 98.75 93 ALA A CA 1
ATOM 663 C C . ALA A 1 93 ? -14.473 -0.316 13.992 1.00 98.75 93 ALA A C 1
ATOM 665 O O . ALA A 1 93 ? -14.236 0.894 13.969 1.00 98.75 93 ALA A O 1
ATOM 666 N N . ILE A 1 94 ? -14.666 -1.026 12.879 1.00 98.81 94 ILE A N 1
ATOM 667 C CA . ILE A 1 94 ? -14.729 -0.443 11.533 1.00 98.81 94 ILE A CA 1
ATOM 668 C C . ILE A 1 94 ? -16.100 -0.758 10.954 1.00 98.81 94 ILE A C 1
ATOM 670 O O . ILE A 1 94 ? -16.335 -1.897 10.540 1.00 98.81 94 ILE A O 1
ATOM 674 N N . ASP A 1 95 ? -16.983 0.239 10.910 1.00 98.62 95 ASP A N 1
ATOM 675 C CA . ASP A 1 95 ? -18.338 0.048 10.400 1.00 98.62 95 ASP A CA 1
ATOM 676 C C . ASP A 1 95 ? -18.352 -0.303 8.905 1.00 98.62 95 ASP A C 1
ATOM 678 O O . ASP A 1 95 ? -17.374 -0.107 8.176 1.00 98.62 95 ASP A O 1
ATOM 682 N N . ARG A 1 96 ? -19.494 -0.803 8.430 1.00 98.62 96 ARG A N 1
ATOM 683 C CA . ARG A 1 96 ? -19.688 -1.243 7.040 1.00 98.62 96 ARG A CA 1
ATOM 684 C C . ARG A 1 96 ? -19.319 -0.203 5.979 1.00 98.62 96 ARG A C 1
ATOM 686 O O . ARG A 1 96 ? -18.936 -0.567 4.865 1.00 98.62 96 ARG A O 1
ATOM 693 N N . SER A 1 97 ? -19.489 1.075 6.290 1.00 98.56 97 SER A N 1
ATOM 694 C CA . SER A 1 97 ? -19.292 2.173 5.343 1.00 98.56 97 SER A CA 1
ATOM 695 C C . SER A 1 97 ? -17.857 2.708 5.330 1.00 98.56 97 SER A C 1
ATOM 697 O O . SER A 1 97 ? -17.452 3.351 4.360 1.00 98.56 97 SER A O 1
ATOM 699 N N . SER A 1 98 ? -17.077 2.404 6.365 1.00 98.75 98 SER A N 1
ATOM 700 C CA . SER A 1 98 ? -15.750 2.961 6.604 1.00 98.75 98 SER A CA 1
ATOM 701 C C . SER A 1 98 ? -14.624 2.132 5.984 1.00 98.75 98 SER A C 1
ATOM 703 O O . SER A 1 98 ? -14.777 0.958 5.615 1.00 98.75 98 SER A O 1
ATOM 705 N N . ARG A 1 99 ? -13.453 2.760 5.835 1.00 98.62 99 ARG A N 1
ATOM 706 C CA . ARG A 1 99 ? -12.289 2.150 5.185 1.00 98.62 99 ARG A CA 1
ATOM 707 C C . ARG A 1 99 ? -10.959 2.579 5.797 1.00 98.62 99 ARG A C 1
ATOM 709 O O . ARG A 1 99 ? -10.709 3.761 5.990 1.00 98.62 99 ARG A O 1
ATOM 716 N N . ILE A 1 100 ? -10.039 1.628 5.933 1.00 98.81 100 ILE A N 1
ATOM 717 C CA . ILE A 1 100 ? -8.599 1.893 6.068 1.00 98.81 100 ILE A CA 1
ATOM 718 C C . ILE A 1 100 ? -7.927 1.515 4.747 1.00 98.81 100 ILE A C 1
ATOM 720 O O . ILE A 1 100 ? -8.142 0.413 4.235 1.00 98.81 100 ILE A O 1
ATOM 724 N N . THR A 1 101 ? -7.138 2.415 4.159 1.00 98.56 101 THR A N 1
ATOM 725 C CA . THR A 1 101 ? -6.482 2.167 2.873 1.00 98.56 101 THR A CA 1
ATOM 726 C C . THR A 1 101 ? -4.998 2.520 2.868 1.00 98.56 101 THR A C 1
ATOM 728 O O . THR A 1 101 ? -4.583 3.605 3.256 1.00 98.56 101 THR A O 1
ATOM 731 N N . ALA A 1 102 ? -4.215 1.568 2.378 1.00 97.75 102 ALA A N 1
ATOM 732 C CA . ALA A 1 102 ? -2.799 1.632 2.064 1.00 97.75 102 ALA A CA 1
ATOM 733 C C . ALA A 1 102 ? -2.561 1.272 0.585 1.00 97.75 102 ALA A C 1
ATOM 735 O O . ALA A 1 102 ? -1.531 0.688 0.248 1.00 97.75 102 ALA A O 1
ATOM 736 N N . LYS A 1 103 ? -3.538 1.536 -0.299 1.00 96.31 103 LYS A N 1
ATOM 737 C CA . LYS A 1 103 ? -3.368 1.296 -1.739 1.00 96.31 103 LYS A CA 1
ATOM 738 C C . LYS A 1 103 ? -2.200 2.145 -2.251 1.00 96.31 103 LYS A C 1
ATOM 740 O O . LYS A 1 103 ? -2.197 3.342 -1.990 1.00 96.31 103 LYS A O 1
ATOM 745 N N . GLY A 1 104 ? -1.226 1.524 -2.917 1.00 94.8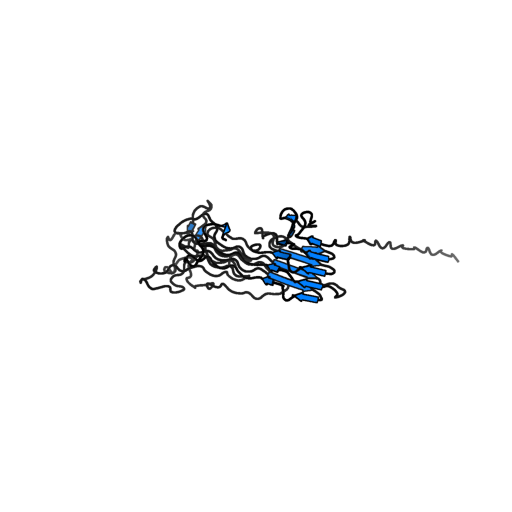8 104 GLY A N 1
ATOM 746 C CA . GLY A 1 104 ? -0.047 2.219 -3.454 1.00 94.88 104 GLY A CA 1
ATOM 747 C C . GLY A 1 104 ? 0.903 2.799 -2.400 1.00 94.88 104 GLY A C 1
ATOM 748 O O . GLY A 1 104 ? 1.865 3.474 -2.741 1.00 94.88 104 GLY A O 1
ATOM 749 N N . ALA A 1 105 ? 0.652 2.555 -1.109 1.00 97.25 105 ALA A N 1
ATOM 750 C CA . ALA A 1 105 ? 1.427 3.158 -0.029 1.00 97.25 105 ALA A CA 1
ATOM 751 C C . ALA A 1 105 ? 2.757 2.434 0.253 1.00 97.25 105 ALA A C 1
ATOM 753 O O . ALA A 1 105 ? 3.497 2.859 1.132 1.00 97.25 105 ALA A O 1
ATOM 754 N N . GLY A 1 106 ? 3.038 1.324 -0.425 1.00 94.50 106 GLY A N 1
ATOM 755 C CA . GLY A 1 106 ? 4.258 0.537 -0.289 1.00 94.50 106 GLY A CA 1
ATOM 756 C C . GLY A 1 106 ? 5.413 1.106 -1.105 1.00 94.50 106 GLY A C 1
ATOM 757 O O . GLY A 1 106 ? 5.561 2.317 -1.235 1.00 94.50 106 GLY A O 1
ATOM 758 N N . TYR A 1 107 ? 6.262 0.229 -1.633 1.00 93.94 107 TYR A N 1
ATOM 759 C CA . TYR A 1 107 ? 7.464 0.640 -2.353 1.00 93.94 107 TYR A CA 1
ATOM 760 C C . TYR A 1 107 ? 7.146 1.503 -3.587 1.00 93.94 107 TYR A C 1
ATOM 762 O O . TYR A 1 107 ? 6.237 1.150 -4.346 1.00 93.94 107 TYR A O 1
ATOM 770 N N . PRO A 1 108 ? 7.877 2.618 -3.800 1.00 93.56 108 PRO A N 1
ATOM 771 C CA . PRO A 1 108 ? 7.609 3.540 -4.894 1.00 93.56 108 PRO A CA 1
ATOM 772 C C . PRO A 1 108 ? 8.083 2.998 -6.243 1.00 93.56 108 PRO A C 1
ATOM 774 O O . PRO A 1 108 ? 9.032 2.215 -6.345 1.00 93.56 108 PRO A O 1
ATOM 777 N N . LYS A 1 109 ? 7.431 3.458 -7.303 1.00 91.25 109 LYS A N 1
ATOM 778 C CA . LYS A 1 109 ? 7.855 3.269 -8.693 1.00 91.25 109 LYS A CA 1
ATOM 779 C C . LYS A 1 109 ? 9.141 4.037 -9.041 1.00 91.25 109 LYS A C 1
ATOM 781 O O . LYS A 1 109 ? 9.515 4.971 -8.330 1.00 91.25 109 LYS A O 1
ATOM 786 N N . ARG A 1 110 ? 9.805 3.656 -10.137 1.00 89.75 110 ARG A N 1
ATOM 787 C CA . ARG A 1 110 ? 10.991 4.340 -10.686 1.00 89.75 110 ARG A CA 1
ATOM 788 C C . ARG A 1 110 ? 10.892 4.482 -12.193 1.00 89.75 110 ARG A C 1
ATOM 790 O O . ARG A 1 110 ? 10.431 3.559 -12.843 1.00 89.75 110 ARG A O 1
ATOM 797 N N . LEU A 1 111 ? 11.289 5.643 -12.707 1.00 89.69 111 LEU A N 1
ATOM 798 C CA . LEU A 1 111 ? 11.196 5.950 -14.131 1.00 89.69 111 LEU A CA 1
ATOM 799 C C . LEU A 1 111 ? 12.234 5.144 -14.902 1.00 89.69 111 LEU A C 1
ATOM 801 O O . LEU A 1 111 ? 13.417 5.221 -14.563 1.00 89.69 111 LEU A O 1
ATOM 805 N N . CYS A 1 112 ? 11.790 4.422 -15.932 1.00 85.69 112 CYS A N 1
ATOM 806 C CA . CYS A 1 112 ? 12.655 3.608 -16.784 1.00 85.69 112 CYS A CA 1
ATOM 807 C C . CYS A 1 112 ? 13.607 2.713 -15.961 1.00 85.69 112 CYS A C 1
ATOM 809 O O . CYS A 1 112 ? 14.785 2.569 -16.275 1.00 85.69 112 CYS A O 1
ATOM 811 N N . ASP A 1 113 ? 13.140 2.108 -14.873 1.00 86.75 113 ASP A N 1
ATOM 812 C CA . ASP A 1 113 ? 13.970 1.234 -14.040 1.00 86.75 113 ASP A CA 1
ATOM 813 C C . ASP A 1 113 ? 13.146 0.042 -13.545 1.00 86.75 113 ASP A C 1
ATOM 815 O O . ASP A 1 113 ? 11.916 -0.015 -13.661 1.00 86.75 113 ASP A O 1
ATOM 819 N N . ASN A 1 114 ? 13.847 -0.915 -12.955 1.00 86.38 114 ASN A N 1
ATOM 820 C CA . ASN A 1 114 ? 13.236 -1.923 -12.119 1.00 86.38 114 ASN A CA 1
ATOM 821 C C . ASN A 1 114 ? 12.456 -1.258 -10.974 1.00 86.38 114 ASN A C 1
ATOM 823 O O . ASN A 1 114 ? 12.815 -0.192 -10.456 1.00 86.38 114 ASN A O 1
ATOM 827 N N . GLY A 1 115 ? 11.406 -1.939 -10.529 1.00 88.25 115 GLY A N 1
ATOM 828 C CA . GLY A 1 115 ? 10.671 -1.553 -9.338 1.00 88.25 115 GLY A CA 1
ATOM 829 C C . GLY A 1 115 ? 11.578 -1.546 -8.107 1.00 88.25 115 GLY A C 1
ATOM 830 O O . GLY A 1 115 ? 12.617 -2.209 -8.043 1.00 88.25 115 GLY A O 1
ATOM 831 N N . THR A 1 116 ? 11.157 -0.825 -7.077 1.00 90.19 116 THR A N 1
ATOM 832 C CA . THR A 1 116 ? 11.784 -0.896 -5.760 1.00 90.19 116 THR A CA 1
ATOM 833 C C . THR A 1 116 ? 11.134 -1.960 -4.894 1.00 90.19 116 THR A C 1
ATOM 835 O O . THR A 1 116 ? 9.959 -2.301 -5.034 1.00 90.19 116 THR A O 1
ATOM 838 N N . GLY A 1 117 ? 11.920 -2.476 -3.958 1.00 89.12 117 GLY A N 1
ATOM 839 C CA . GLY A 1 117 ? 11.477 -3.455 -2.985 1.00 89.12 117 GLY A CA 1
ATOM 840 C C . GLY A 1 117 ? 12.406 -3.490 -1.772 1.00 89.12 117 GLY A C 1
ATOM 841 O O . GLY A 1 117 ? 13.292 -2.642 -1.631 1.00 89.12 117 GLY A O 1
ATOM 842 N N . PRO A 1 118 ? 12.218 -4.465 -0.869 1.00 84.62 118 PRO A N 1
ATOM 843 C CA . PRO A 1 118 ? 13.043 -4.614 0.332 1.00 84.62 118 PRO A CA 1
ATOM 844 C C . PRO A 1 118 ? 14.522 -4.860 0.054 1.00 84.62 118 PRO A C 1
ATOM 846 O O . PRO A 1 118 ? 15.350 -4.551 0.908 1.00 84.62 118 PRO A O 1
ATOM 849 N N . THR A 1 119 ? 14.848 -5.357 -1.133 1.00 83.81 119 THR A N 1
ATOM 850 C CA . THR A 1 119 ? 16.207 -5.457 -1.657 1.00 83.81 119 THR A CA 1
ATOM 851 C C . THR A 1 119 ? 16.242 -4.876 -3.069 1.00 83.81 119 THR A C 1
ATOM 853 O O . THR A 1 119 ? 15.199 -4.675 -3.697 1.00 83.81 119 THR A O 1
ATOM 856 N N . ALA A 1 120 ? 17.446 -4.645 -3.596 1.00 79.88 120 ALA A N 1
ATOM 857 C CA . ALA A 1 120 ? 17.647 -4.115 -4.947 1.00 79.88 120 ALA A CA 1
ATOM 858 C C . ALA A 1 120 ? 17.052 -4.997 -6.067 1.00 79.88 120 ALA A C 1
ATOM 860 O O . ALA A 1 120 ? 16.894 -4.530 -7.187 1.00 79.88 120 ALA A O 1
ATOM 861 N N . THR A 1 121 ? 16.719 -6.258 -5.781 1.00 77.19 121 THR A N 1
ATOM 862 C CA . THR A 1 121 ? 16.234 -7.238 -6.768 1.00 77.19 121 THR A CA 1
ATOM 863 C C . THR A 1 121 ? 14.788 -7.682 -6.540 1.00 77.19 121 THR A C 1
ATOM 865 O O . THR A 1 121 ? 14.309 -8.573 -7.237 1.00 77.19 121 THR A O 1
ATOM 868 N N . ALA A 1 122 ? 14.093 -7.090 -5.563 1.00 82.06 122 ALA A N 1
ATOM 869 C CA . ALA A 1 122 ? 12.743 -7.500 -5.175 1.00 82.06 122 ALA A CA 1
ATOM 870 C C . ALA A 1 122 ? 11.616 -6.784 -5.951 1.00 82.06 122 ALA A C 1
ATOM 872 O O . ALA A 1 122 ? 10.467 -7.215 -5.933 1.00 82.06 122 ALA A O 1
ATOM 873 N N . GLY A 1 123 ? 11.903 -5.674 -6.628 1.00 84.50 123 GLY A N 1
ATOM 874 C CA . GLY A 1 123 ? 10.910 -5.032 -7.489 1.00 84.50 123 GLY A CA 1
ATOM 875 C C . GLY A 1 123 ? 10.638 -5.805 -8.775 1.00 84.50 123 GLY A C 1
ATOM 876 O O . GLY A 1 123 ? 11.363 -6.739 -9.121 1.00 84.50 123 GLY A O 1
ATOM 877 N N . GLY A 1 124 ? 9.581 -5.400 -9.479 1.00 84.81 124 GLY A N 1
ATOM 878 C CA . GLY A 1 124 ? 9.298 -5.872 -10.835 1.00 84.81 124 GLY A CA 1
ATOM 879 C C . GLY A 1 124 ? 10.413 -5.525 -11.809 1.00 84.81 124 GLY A C 1
ATOM 880 O O . GLY A 1 124 ? 11.070 -4.492 -11.662 1.00 84.81 124 GLY A O 1
ATOM 881 N N . ARG A 1 125 ? 10.647 -6.396 -12.790 1.00 81.31 125 ARG A N 1
ATOM 882 C CA . ARG A 1 125 ? 11.690 -6.186 -13.796 1.00 81.31 125 ARG A CA 1
ATOM 883 C C . ARG A 1 125 ? 11.174 -5.322 -14.930 1.00 81.31 125 ARG A C 1
ATOM 885 O O . ARG A 1 125 ? 10.112 -5.594 -15.469 1.00 81.31 125 ARG A O 1
ATOM 892 N N . GLY A 1 126 ? 11.931 -4.298 -15.275 1.00 78.88 126 GLY A N 1
ATOM 893 C CA . GLY A 1 126 ? 11.662 -3.389 -16.385 1.00 78.88 126 GLY A CA 1
ATOM 894 C C . GLY A 1 126 ? 12.848 -2.449 -16.563 1.00 78.88 126 GLY A C 1
ATOM 895 O O . GLY A 1 126 ? 13.877 -2.629 -15.899 1.00 78.88 126 GLY A O 1
ATOM 896 N N . GLY A 1 127 ? 12.700 -1.426 -17.397 1.00 77.69 127 GLY A N 1
ATOM 897 C CA . GLY A 1 127 ? 13.553 -0.244 -17.338 1.00 77.69 127 GLY A CA 1
ATOM 898 C C . GLY A 1 127 ? 14.324 0.153 -18.595 1.00 77.69 127 GLY A C 1
ATOM 899 O O . GLY A 1 127 ? 13.895 -0.052 -19.718 1.00 77.69 127 GLY A O 1
ATOM 900 N N . CYS A 1 128 ? 15.444 0.843 -18.393 1.00 78.50 128 CYS A N 1
ATOM 901 C CA . CYS A 1 128 ? 16.055 1.692 -19.413 1.00 78.50 128 CYS A CA 1
ATOM 902 C C . CYS A 1 128 ? 16.498 0.979 -20.695 1.00 78.50 128 CYS A C 1
ATOM 904 O O . CYS A 1 128 ? 16.336 1.535 -21.773 1.00 78.50 128 CYS A O 1
ATOM 906 N N . ALA A 1 129 ? 17.101 -0.204 -20.592 1.00 74.94 129 ALA A N 1
ATOM 907 C CA . ALA A 1 129 ? 17.658 -0.905 -21.751 1.00 74.94 129 ALA A CA 1
ATOM 908 C C . ALA A 1 129 ? 16.688 -1.887 -22.419 1.00 74.94 129 ALA A C 1
ATOM 910 O O . ALA A 1 129 ? 17.099 -2.581 -23.344 1.00 74.94 129 ALA A O 1
ATOM 911 N N . VAL A 1 130 ? 15.436 -1.956 -21.960 1.00 76.25 130 VAL A N 1
ATOM 912 C CA . VAL A 1 130 ? 14.387 -2.729 -22.638 1.00 76.25 130 VAL A CA 1
ATOM 913 C C . VAL A 1 130 ? 13.557 -1.776 -23.500 1.00 76.25 130 VAL A C 1
ATOM 915 O O . VAL A 1 130 ? 13.445 -0.588 -23.171 1.00 76.25 130 VAL A O 1
ATOM 918 N N . LYS A 1 131 ? 13.038 -2.258 -24.627 1.00 74.25 131 LYS A N 1
ATOM 919 C CA . LYS A 1 131 ? 12.190 -1.483 -25.541 1.00 74.25 131 LYS A CA 1
ATOM 920 C C . LYS A 1 131 ? 10.760 -1.449 -25.028 1.00 74.25 131 LYS A C 1
ATOM 922 O O . LYS A 1 131 ? 10.246 -0.386 -24.710 1.00 74.25 131 LYS A O 1
ATOM 927 N N . ASP A 1 132 ? 10.208 -2.625 -24.734 1.00 68.62 132 ASP A N 1
ATOM 928 C CA . ASP A 1 132 ? 8.762 -2.754 -24.539 1.00 68.62 132 ASP A CA 1
ATOM 929 C C . ASP A 1 132 ? 8.376 -3.064 -23.088 1.00 68.62 132 ASP A C 1
ATOM 931 O O . ASP A 1 132 ? 7.257 -2.789 -22.641 1.00 68.62 132 ASP A O 1
ATOM 935 N N . SER A 1 133 ? 9.253 -3.723 -22.334 1.00 64.94 133 SER A N 1
ATOM 936 C CA . SER A 1 133 ? 8.786 -4.528 -21.206 1.00 64.94 133 SER A CA 1
ATOM 937 C C . SER A 1 133 ? 8.765 -3.809 -19.852 1.00 64.94 133 SER A C 1
ATOM 939 O O . SER A 1 133 ? 9.658 -3.048 -19.488 1.00 64.94 133 SER A O 1
ATOM 941 N N . GLY A 1 134 ? 7.752 -4.133 -19.047 1.00 61.78 134 GLY A N 1
ATOM 942 C CA . GLY A 1 134 ? 7.688 -3.808 -17.629 1.00 61.78 134 GLY A CA 1
ATOM 943 C C . GLY A 1 134 ? 6.840 -4.827 -16.869 1.00 61.78 134 GLY A C 1
ATOM 944 O O . GLY A 1 134 ? 5.708 -5.149 -17.228 1.00 61.78 134 GLY A O 1
ATOM 945 N N . GLY A 1 135 ? 7.437 -5.402 -15.834 1.00 67.00 135 GLY A N 1
ATOM 946 C CA . GLY A 1 135 ? 6.976 -6.586 -15.120 1.00 67.00 135 GLY A CA 1
ATOM 947 C C . GLY A 1 135 ? 6.490 -6.299 -13.707 1.00 67.00 135 GLY A C 1
ATOM 948 O O . GLY A 1 135 ? 6.889 -5.322 -13.080 1.00 67.00 135 GLY A O 1
ATOM 949 N N . GLY A 1 136 ? 5.565 -7.114 -13.197 1.00 66.00 136 GLY A N 1
ATOM 950 C CA . GLY A 1 136 ? 4.854 -6.835 -11.941 1.00 66.00 136 GLY A CA 1
ATOM 951 C C . GLY A 1 136 ? 5.734 -6.885 -10.688 1.00 66.00 136 GLY A C 1
ATOM 952 O O . GLY A 1 136 ? 6.726 -7.592 -10.637 1.00 66.00 136 GLY A O 1
ATOM 953 N N . GLY A 1 137 ? 5.371 -6.170 -9.630 1.00 58.81 137 GLY A N 1
ATOM 954 C CA . GLY A 1 137 ? 6.000 -6.306 -8.319 1.00 58.81 137 GLY A CA 1
ATOM 955 C C . GLY A 1 137 ? 5.587 -7.618 -7.653 1.00 58.81 137 GLY A C 1
ATOM 956 O O . GLY A 1 137 ? 4.433 -8.038 -7.762 1.00 58.81 137 GLY A O 1
ATOM 957 N N . ALA A 1 138 ? 6.501 -8.245 -6.912 1.00 55.22 138 ALA A N 1
ATOM 958 C CA . ALA A 1 138 ? 6.189 -9.360 -6.020 1.00 55.22 138 ALA A CA 1
ATOM 959 C C . ALA A 1 138 ? 6.180 -8.877 -4.566 1.00 55.22 138 ALA A C 1
ATOM 961 O O . ALA A 1 138 ? 6.935 -7.991 -4.165 1.00 55.22 138 ALA A O 1
ATOM 962 N N . HIS A 1 139 ? 5.300 -9.434 -3.735 1.00 55.69 139 HIS A N 1
ATOM 963 C CA . HIS A 1 139 ? 5.343 -9.148 -2.303 1.00 55.69 139 HIS A CA 1
ATOM 964 C C . HIS A 1 139 ? 6.519 -9.927 -1.707 1.00 55.69 139 HIS A C 1
ATOM 966 O O . HIS A 1 139 ? 6.463 -11.149 -1.607 1.00 55.69 139 HIS A O 1
ATOM 972 N N . ARG A 1 140 ? 7.608 -9.213 -1.379 1.00 52.25 140 ARG A N 1
ATOM 973 C CA . ARG A 1 140 ? 8.893 -9.741 -0.864 1.00 52.25 140 ARG A CA 1
ATOM 974 C C . ARG A 1 140 ? 9.661 -10.723 -1.747 1.00 52.25 140 ARG A C 1
ATOM 976 O O . ARG A 1 140 ? 10.729 -11.153 -1.322 1.00 52.25 140 ARG A O 1
ATOM 983 N N . GLY A 1 141 ? 9.152 -11.079 -2.918 1.00 49.88 141 GLY A N 1
ATOM 984 C CA . GLY A 1 141 ? 9.921 -11.828 -3.899 1.00 49.88 141 GLY A CA 1
ATOM 985 C C . GLY A 1 141 ? 10.516 -10.978 -4.978 1.00 49.88 141 GLY A C 1
ATOM 986 O O . GLY A 1 141 ? 10.459 -9.759 -4.909 1.00 49.88 141 GLY A O 1
ATOM 987 N N . ARG A 1 142 ? 11.108 -11.636 -5.969 1.00 56.44 142 ARG A N 1
ATOM 988 C CA . ARG A 1 142 ? 11.507 -10.960 -7.195 1.00 56.44 142 ARG A CA 1
ATOM 989 C C . ARG A 1 142 ? 10.232 -10.640 -7.957 1.00 56.44 142 ARG A C 1
ATOM 991 O O . ARG A 1 142 ? 9.438 -11.550 -8.204 1.00 56.44 142 ARG A O 1
ATOM 998 N N . GLY A 1 143 ? 10.000 -9.369 -8.260 1.00 61.88 143 GLY A N 1
ATOM 999 C CA . GLY A 1 143 ? 8.881 -9.008 -9.110 1.00 61.88 143 GLY A CA 1
ATOM 1000 C C . GLY A 1 143 ? 9.041 -9.634 -10.491 1.00 61.88 143 GLY A C 1
ATOM 1001 O O . GLY A 1 143 ? 10.155 -9.876 -10.948 1.00 61.88 143 GLY A O 1
ATOM 1002 N N . GLY A 1 144 ? 7.917 -9.972 -11.108 1.00 61.84 144 GLY A N 1
ATOM 1003 C CA . GLY A 1 144 ? 7.885 -10.607 -12.408 1.00 61.84 144 GLY A CA 1
ATOM 1004 C C . GLY A 1 144 ? 8.473 -9.750 -13.520 1.00 61.84 144 GLY A C 1
ATOM 1005 O O . GLY A 1 144 ? 8.748 -8.561 -13.351 1.00 61.84 144 GLY A O 1
ATOM 1006 N N . GLN A 1 145 ? 8.667 -10.393 -14.662 1.00 68.88 145 GLN A N 1
ATOM 1007 C CA . GLN A 1 145 ? 9.110 -9.793 -15.917 1.00 68.88 145 GLN A CA 1
ATOM 1008 C C . GLN A 1 145 ? 7.939 -9.226 -16.737 1.00 68.88 145 GLN A C 1
ATOM 1010 O O . GLN A 1 145 ? 6.777 -9.555 -16.486 1.00 68.88 145 GLN A O 1
ATOM 1015 N N . GLY A 1 146 ? 8.252 -8.303 -17.648 1.00 64.44 146 GLY A N 1
ATOM 1016 C CA . GLY A 1 146 ? 7.303 -7.611 -18.522 1.00 64.44 146 GLY A CA 1
ATOM 1017 C C . GLY A 1 146 ? 6.991 -8.346 -19.827 1.00 64.44 146 GLY A C 1
ATOM 1018 O O . GLY A 1 146 ? 7.163 -9.558 -19.924 1.00 64.44 146 GLY A O 1
ATOM 1019 N N . THR A 1 147 ? 6.495 -7.617 -20.829 1.00 60.72 147 THR A N 1
ATOM 1020 C CA . THR A 1 147 ? 6.105 -8.149 -22.149 1.00 60.72 147 THR A CA 1
ATOM 1021 C C . THR A 1 147 ? 7.276 -8.636 -23.012 1.00 60.72 147 THR A C 1
ATOM 1023 O O . THR A 1 147 ? 8.417 -8.249 -22.803 1.00 60.72 147 THR A O 1
ATOM 1026 N N . LYS A 1 148 ? 6.971 -9.511 -23.980 1.00 62.69 148 LYS A N 1
ATOM 1027 C CA . LYS A 1 148 ? 7.903 -10.043 -24.989 1.00 62.69 148 LYS A CA 1
ATOM 1028 C C . LYS A 1 148 ? 7.838 -9.188 -26.255 1.00 62.69 148 LYS A C 1
ATOM 1030 O O . LYS A 1 148 ? 6.724 -8.837 -26.645 1.00 62.69 148 LYS A O 1
ATOM 1035 N N . ASP A 1 149 ? 8.970 -8.968 -26.917 1.00 59.09 149 ASP A N 1
ATOM 1036 C CA . ASP A 1 149 ? 8.999 -8.502 -28.308 1.00 59.09 149 ASP A CA 1
ATOM 1037 C C . ASP A 1 149 ? 9.082 -9.750 -29.203 1.00 59.09 149 ASP A C 1
ATOM 1039 O O . ASP A 1 149 ? 10.092 -10.456 -29.228 1.00 59.09 149 ASP A O 1
ATOM 1043 N N . CYS A 1 150 ? 7.969 -10.120 -29.840 1.00 60.34 150 CYS A N 1
ATOM 1044 C CA . CYS A 1 150 ? 7.970 -11.243 -30.781 1.00 60.34 150 CYS A CA 1
ATOM 1045 C C . CYS A 1 150 ? 8.615 -10.797 -32.101 1.00 60.34 150 CYS A C 1
ATOM 1047 O O . CYS A 1 150 ? 8.649 -9.609 -32.403 1.00 60.34 150 CYS A O 1
ATOM 1049 N N . PHE A 1 151 ? 9.068 -11.741 -32.931 1.00 60.44 151 PHE A N 1
ATOM 1050 C CA . PHE A 1 151 ? 9.632 -11.463 -34.270 1.00 60.44 151 PHE A CA 1
ATOM 1051 C C . PHE A 1 151 ? 11.054 -10.876 -34.291 1.00 60.44 151 PHE A C 1
ATOM 1053 O O . PHE A 1 151 ? 11.535 -10.467 -35.350 1.00 60.44 151 PHE A O 1
ATOM 1060 N N . VAL A 1 152 ? 11.763 -10.871 -33.158 1.00 57.81 152 VAL A N 1
ATOM 1061 C CA . VAL A 1 152 ? 13.190 -10.500 -33.115 1.00 57.81 152 VAL A CA 1
ATOM 1062 C C . VAL A 1 152 ? 14.078 -11.648 -33.631 1.00 57.81 152 VAL A C 1
ATOM 1064 O O . VAL A 1 152 ? 15.199 -11.402 -34.082 1.00 57.81 152 VAL A O 1
ATOM 1067 N N . PHE A 1 153 ? 13.578 -12.893 -33.643 1.00 52.47 153 PHE A N 1
ATOM 1068 C CA . PHE A 1 153 ? 14.296 -14.073 -34.134 1.00 52.47 153 PHE A CA 1
ATOM 1069 C C . PHE A 1 153 ? 13.651 -14.697 -35.378 1.00 52.47 153 PHE A C 1
ATOM 1071 O O . PHE A 1 153 ? 12.563 -15.232 -35.290 1.00 52.47 153 PHE A O 1
ATOM 1078 N N . GLY A 1 154 ? 14.384 -14.732 -36.501 1.00 53.53 154 GLY A N 1
ATOM 1079 C CA . GLY A 1 154 ? 14.357 -15.780 -37.545 1.00 53.53 154 GLY A CA 1
ATOM 1080 C C . GLY A 1 154 ? 13.077 -16.058 -38.357 1.00 53.53 154 GLY A C 1
ATOM 1081 O O . GLY A 1 154 ? 13.194 -16.325 -39.554 1.00 53.53 154 GLY A O 1
ATOM 1082 N N . ASP A 1 155 ? 11.883 -16.002 -37.767 1.00 56.94 155 ASP A N 1
ATOM 1083 C CA . ASP A 1 155 ? 10.592 -16.134 -38.435 1.00 56.94 155 ASP A CA 1
ATOM 1084 C C . ASP A 1 155 ? 9.499 -15.276 -37.761 1.00 56.94 155 ASP A C 1
ATOM 1086 O O . ASP A 1 155 ? 9.600 -14.844 -36.617 1.00 56.94 155 ASP A O 1
ATOM 1090 N N . ALA A 1 156 ? 8.428 -14.991 -38.505 1.00 56.56 156 ALA A N 1
ATOM 1091 C CA . ALA A 1 156 ? 7.326 -14.138 -38.058 1.00 56.56 156 ALA A CA 1
ATOM 1092 C C . ALA A 1 156 ? 6.344 -14.835 -37.084 1.00 56.56 156 ALA A C 1
ATOM 1094 O O . ALA A 1 156 ? 5.186 -14.424 -36.999 1.00 56.56 156 ALA A O 1
ATOM 1095 N N . GLN A 1 157 ? 6.743 -15.915 -36.406 1.00 56.03 157 GLN A N 1
ATOM 1096 C CA . GLN A 1 157 ? 5.905 -16.724 -35.513 1.00 56.03 157 GLN A CA 1
ATOM 1097 C C . GLN A 1 157 ? 6.575 -17.134 -34.190 1.00 56.03 157 GLN A C 1
ATOM 1099 O O . GLN A 1 157 ? 5.916 -17.787 -33.371 1.00 56.03 157 GLN A O 1
ATOM 1104 N N . THR A 1 158 ? 7.822 -16.752 -33.912 1.00 58.84 158 THR A N 1
ATOM 1105 C CA . THR A 1 158 ? 8.444 -17.061 -32.617 1.00 58.84 158 THR A CA 1
ATOM 1106 C C . THR A 1 158 ? 8.073 -16.032 -31.534 1.00 58.84 158 THR A C 1
ATOM 1108 O O . THR A 1 158 ? 8.087 -14.820 -31.751 1.00 58.84 158 THR A O 1
ATOM 1111 N N . CYS A 1 159 ? 7.664 -16.561 -30.366 1.00 65.19 159 CYS A N 1
ATOM 1112 C CA . CYS A 1 159 ? 7.539 -15.855 -29.075 1.00 65.19 159 CYS A CA 1
ATOM 1113 C C . CYS A 1 159 ? 8.091 -16.748 -27.925 1.00 65.19 159 CYS A C 1
ATOM 1115 O O . CYS A 1 159 ? 7.413 -16.996 -26.909 1.00 65.19 159 CYS A O 1
ATOM 1117 N N . GLN A 1 160 ? 9.279 -17.327 -28.109 1.00 66.56 160 GLN A N 1
ATOM 1118 C CA . GLN A 1 160 ? 9.923 -18.296 -27.225 1.00 66.56 160 GLN A CA 1
ATOM 1119 C C . GLN A 1 160 ? 10.609 -17.625 -26.032 1.00 66.56 160 GLN A C 1
ATOM 1121 O O . GLN A 1 160 ? 11.385 -16.685 -26.153 1.00 66.56 160 GLN A O 1
ATOM 1126 N N . PHE A 1 161 ? 10.312 -18.139 -24.843 1.00 61.09 161 PHE A N 1
ATOM 1127 C CA . PHE A 1 161 ? 10.981 -17.743 -23.611 1.00 61.09 161 PHE A CA 1
ATOM 1128 C C . PHE A 1 161 ? 12.041 -18.797 -23.261 1.00 61.09 161 PHE A C 1
ATOM 1130 O O . PHE A 1 161 ? 11.707 -19.984 -23.327 1.00 61.09 161 PHE A O 1
ATOM 1137 N N . PRO A 1 162 ? 13.261 -18.412 -22.844 1.00 62.72 162 PRO A N 1
ATOM 1138 C CA . PRO A 1 162 ? 13.736 -17.045 -22.592 1.00 62.72 162 PRO A CA 1
ATOM 1139 C C . PRO A 1 162 ? 14.351 -16.324 -23.809 1.00 62.72 162 PRO A C 1
ATOM 1141 O O . PRO A 1 162 ? 14.741 -15.175 -23.667 1.00 62.72 162 PRO A O 1
ATOM 1144 N N . GLN A 1 163 ? 14.450 -16.947 -24.991 1.00 64.50 163 GLN A N 1
ATOM 1145 C CA . GLN A 1 163 ? 15.228 -16.386 -26.113 1.00 64.50 163 GLN A CA 1
ATOM 1146 C C . GLN A 1 163 ? 14.752 -15.021 -26.651 1.00 64.50 163 GLN A C 1
ATOM 1148 O O . GLN A 1 163 ? 15.566 -14.267 -27.174 1.00 64.50 163 GLN A O 1
ATOM 1153 N N . GLU A 1 164 ? 13.465 -14.695 -26.543 1.00 65.62 164 GLU A N 1
ATOM 1154 C CA . GLU A 1 164 ? 12.883 -13.435 -27.043 1.00 65.62 164 GLU A CA 1
ATOM 1155 C C . GLU A 1 164 ? 12.448 -12.503 -25.894 1.00 65.62 164 GLU A C 1
ATOM 1157 O O . GLU A 1 164 ? 11.493 -11.733 -26.003 1.00 65.62 164 GLU A O 1
ATOM 1162 N N . TRP A 1 165 ? 13.129 -12.612 -24.749 1.00 70.06 165 TRP A N 1
ATOM 1163 C CA . TRP A 1 165 ? 12.981 -11.720 -23.599 1.00 70.06 165 TRP A CA 1
ATOM 1164 C C . TRP A 1 165 ? 14.031 -10.593 -23.624 1.00 70.06 165 TRP A C 1
ATOM 1166 O O . TRP A 1 165 ? 15.156 -10.783 -24.085 1.00 70.06 165 TRP A O 1
ATOM 1176 N N . GLU A 1 166 ? 13.665 -9.416 -23.104 1.00 70.94 166 GLU A N 1
ATOM 1177 C CA . GLU A 1 166 ? 14.569 -8.269 -22.962 1.00 70.94 166 GLU A CA 1
ATOM 1178 C C . GLU A 1 166 ? 15.032 -8.120 -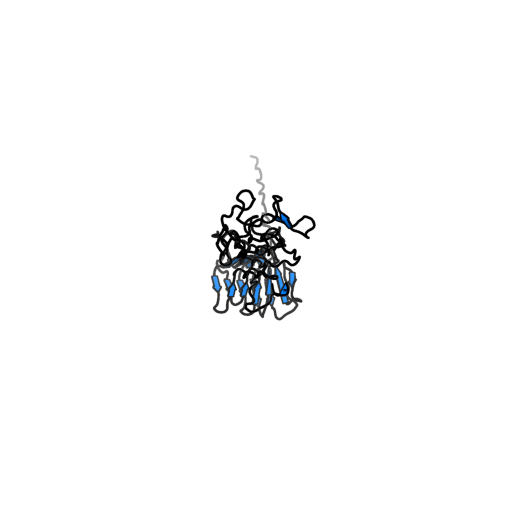21.507 1.00 70.94 166 GLU A C 1
ATOM 1180 O O . GLU A 1 166 ? 14.235 -7.869 -20.604 1.00 70.94 166 GLU A O 1
ATOM 1185 N N . GLU A 1 167 ? 16.335 -8.226 -21.258 1.00 72.62 167 GLU A N 1
ATOM 1186 C CA . GLU A 1 167 ? 16.903 -8.006 -19.927 1.00 72.62 167 GLU A CA 1
ATOM 1187 C C . GLU A 1 167 ? 17.367 -6.554 -19.776 1.00 72.62 167 GLU A C 1
ATOM 1189 O O . GLU A 1 167 ? 18.094 -6.022 -20.616 1.00 72.62 167 GLU A O 1
ATOM 1194 N N . ASN A 1 168 ? 16.958 -5.888 -18.686 1.00 73.69 168 ASN A N 1
ATOM 1195 C CA . ASN A 1 168 ? 17.389 -4.515 -18.437 1.00 73.69 168 ASN A CA 1
ATOM 1196 C C . ASN A 1 168 ? 18.878 -4.470 -18.052 1.00 73.69 168 ASN A C 1
ATOM 1198 O O . ASN A 1 168 ? 19.255 -4.618 -16.889 1.00 73.69 168 ASN A O 1
ATOM 1202 N N . CYS A 1 169 ? 19.689 -4.214 -19.069 1.00 75.19 169 CYS A N 1
ATOM 1203 C CA . CYS A 1 169 ? 21.139 -4.069 -19.049 1.00 75.19 169 CYS A CA 1
ATOM 1204 C C . CYS A 1 169 ? 21.617 -2.603 -19.009 1.00 75.19 169 CYS A C 1
ATOM 1206 O O . CYS A 1 169 ? 22.767 -2.287 -19.327 1.00 75.19 169 CYS A O 1
ATOM 1208 N N . GLY A 1 170 ? 20.727 -1.680 -18.646 1.00 76.56 170 GLY A N 1
ATOM 1209 C CA . GLY A 1 170 ? 21.002 -0.253 -18.670 1.00 76.56 170 GLY A CA 1
ATOM 1210 C C . GLY A 1 170 ? 20.389 0.488 -17.501 1.00 76.56 170 GLY A C 1
ATOM 1211 O O . GLY A 1 170 ? 19.625 -0.037 -16.691 1.00 76.56 170 GLY A O 1
ATOM 1212 N N . THR A 1 171 ? 20.750 1.757 -17.417 1.00 83.00 171 THR A N 1
ATOM 1213 C CA . THR A 1 171 ? 20.296 2.663 -16.366 1.00 83.00 171 THR A CA 1
ATOM 1214 C C . THR A 1 171 ? 19.902 3.996 -16.962 1.00 83.00 171 THR A C 1
ATOM 1216 O O . THR A 1 171 ? 20.360 4.367 -18.045 1.00 83.00 171 THR A O 1
ATOM 1219 N N . LEU A 1 172 ? 19.096 4.751 -16.226 1.00 84.31 172 LEU A N 1
ATOM 1220 C CA . LEU A 1 172 ? 18.765 6.109 -16.619 1.00 84.31 172 LEU A CA 1
ATOM 1221 C C . LEU A 1 172 ? 20.029 6.965 -16.509 1.00 84.31 172 LEU A C 1
ATOM 1223 O O . LEU A 1 172 ? 20.726 6.923 -15.493 1.00 84.31 172 LEU A O 1
ATOM 1227 N N . ALA A 1 173 ? 20.339 7.724 -17.558 1.00 84.44 173 ALA A N 1
ATOM 1228 C CA . ALA A 1 173 ? 21.435 8.679 -17.554 1.00 84.44 173 ALA A CA 1
ATOM 1229 C C . ALA A 1 173 ? 21.286 9.641 -16.370 1.00 84.44 173 ALA A C 1
ATOM 1231 O O . ALA A 1 173 ? 20.171 9.970 -15.968 1.00 84.44 173 ALA A O 1
ATOM 1232 N N . ALA A 1 174 ? 22.398 10.182 -15.867 1.00 85.06 174 ALA A N 1
ATOM 1233 C CA . ALA A 1 174 ? 22.370 11.146 -14.763 1.00 85.06 174 ALA A CA 1
ATOM 1234 C C . ALA A 1 174 ? 21.490 12.381 -15.055 1.00 85.06 174 ALA A C 1
ATOM 1236 O O . ALA A 1 174 ? 20.920 12.964 -14.139 1.00 85.06 174 ALA A O 1
ATOM 1237 N N . ALA A 1 175 ? 21.350 12.753 -16.333 1.00 84.50 175 ALA A N 1
ATOM 1238 C CA . ALA A 1 175 ? 20.466 13.830 -16.777 1.00 84.50 175 ALA A CA 1
ATOM 1239 C C . ALA A 1 175 ? 18.965 13.487 -16.678 1.00 84.50 175 ALA A C 1
ATOM 1241 O O . ALA A 1 175 ? 18.135 14.382 -16.788 1.00 84.50 175 ALA A O 1
ATOM 1242 N N . GLY A 1 176 ? 18.606 12.215 -16.485 1.00 83.50 176 GLY A N 1
ATOM 1243 C CA . GLY A 1 176 ? 17.223 11.762 -16.342 1.00 83.50 176 GLY A CA 1
ATOM 1244 C C . GLY A 1 176 ? 16.414 11.755 -17.639 1.00 83.50 176 GLY A C 1
ATOM 1245 O O . GLY A 1 176 ? 15.194 11.689 -17.571 1.00 83.50 176 GLY A O 1
ATOM 1246 N N . THR A 1 177 ? 17.065 11.871 -18.801 1.00 84.12 177 THR A N 1
ATOM 1247 C CA . THR A 1 177 ? 16.410 12.105 -20.105 1.00 84.12 177 THR A CA 1
ATOM 1248 C C . THR A 1 177 ? 16.730 11.062 -21.175 1.00 84.12 177 THR A C 1
ATOM 1250 O O . THR A 1 177 ? 16.297 11.196 -22.315 1.00 84.12 177 THR A O 1
ATOM 1253 N N . SER A 1 178 ? 17.546 10.059 -20.851 1.00 83.62 178 SER A N 1
ATOM 1254 C CA . SER A 1 178 ? 17.960 9.018 -21.794 1.00 83.62 178 SER A CA 1
ATOM 1255 C C . SER A 1 178 ? 18.460 7.781 -21.064 1.00 83.62 178 SER A C 1
ATOM 1257 O O . SER A 1 178 ? 18.837 7.844 -19.893 1.00 83.62 178 SER A O 1
ATOM 1259 N N . CYS A 1 179 ? 18.471 6.657 -21.766 1.00 81.88 179 CYS A N 1
ATOM 1260 C CA . CYS A 1 179 ? 18.952 5.378 -21.269 1.00 81.88 179 CYS A CA 1
ATOM 1261 C C . CYS A 1 179 ? 20.417 5.176 -21.664 1.00 81.88 179 CYS A C 1
ATOM 1263 O O . CYS A 1 179 ? 20.816 5.499 -22.782 1.00 81.88 179 CYS A O 1
ATOM 1265 N N . VAL A 1 180 ? 21.218 4.634 -20.748 1.00 81.31 180 VAL A N 1
ATOM 1266 C CA . VAL A 1 180 ? 22.622 4.283 -20.988 1.00 81.31 180 VAL A CA 1
ATOM 1267 C C . VAL A 1 180 ? 22.788 2.785 -20.787 1.00 81.31 180 VAL A C 1
ATOM 1269 O O . VAL A 1 180 ? 22.442 2.260 -19.728 1.00 81.31 180 VAL A O 1
ATOM 1272 N N . TYR A 1 181 ? 23.330 2.109 -21.796 1.00 76.31 181 TYR A N 1
ATOM 1273 C CA . TYR A 1 181 ? 23.706 0.699 -21.718 1.00 76.31 181 TYR A CA 1
ATOM 1274 C C . TYR A 1 181 ? 25.021 0.550 -20.951 1.00 76.31 181 TYR A C 1
ATOM 1276 O O . TYR A 1 181 ? 25.971 1.296 -21.201 1.00 76.31 181 TYR A O 1
ATOM 1284 N N . LEU A 1 182 ? 25.084 -0.397 -20.014 1.00 72.00 182 LEU A N 1
ATOM 1285 C CA . LEU A 1 182 ? 26.236 -0.542 -19.115 1.00 72.00 182 LEU A CA 1
ATOM 1286 C C . LEU A 1 182 ? 27.476 -1.170 -19.774 1.00 72.00 182 LEU A C 1
ATOM 1288 O O . LEU A 1 182 ? 28.566 -1.072 -19.219 1.00 72.00 182 LEU A O 1
ATOM 1292 N N . ASP A 1 183 ? 27.346 -1.776 -20.949 1.00 64.62 183 ASP A N 1
ATOM 1293 C CA . ASP A 1 183 ? 28.412 -2.519 -21.638 1.00 64.62 183 ASP A CA 1
ATOM 1294 C C . ASP A 1 183 ? 28.676 -2.033 -23.081 1.00 64.62 183 ASP A C 1
ATOM 1296 O O . ASP A 1 183 ? 29.363 -2.702 -23.850 1.00 64.62 183 ASP A O 1
ATOM 1300 N N . ALA A 1 184 ? 28.185 -0.839 -23.437 1.00 55.53 184 ALA A N 1
ATOM 1301 C CA . ALA A 1 184 ? 28.420 -0.151 -24.715 1.00 55.53 184 ALA A CA 1
ATOM 1302 C C . ALA A 1 184 ? 27.964 -0.887 -25.998 1.00 55.53 184 ALA A C 1
ATOM 1304 O O . ALA A 1 184 ? 28.229 -0.396 -27.098 1.00 55.53 184 ALA A O 1
ATOM 1305 N N . ILE A 1 185 ? 27.248 -2.011 -25.894 1.00 54.28 185 ILE A N 1
ATOM 1306 C CA . ILE A 1 185 ? 26.675 -2.713 -27.051 1.00 54.28 185 ILE A CA 1
ATOM 1307 C C . ILE A 1 185 ? 25.235 -2.229 -27.257 1.00 54.28 185 ILE A C 1
ATOM 1309 O O . ILE A 1 185 ? 24.391 -2.337 -26.371 1.00 54.28 185 ILE A O 1
ATOM 1313 N N . ALA A 1 186 ? 24.947 -1.672 -28.434 1.00 51.88 186 ALA A N 1
ATOM 1314 C CA . ALA A 1 186 ? 23.593 -1.286 -28.813 1.00 51.88 186 ALA A CA 1
ATOM 1315 C C . ALA A 1 186 ? 22.769 -2.537 -29.170 1.00 51.88 186 ALA A C 1
ATOM 1317 O O . ALA A 1 186 ? 23.139 -3.267 -30.088 1.00 51.88 186 ALA A O 1
ATOM 1318 N N . GLY A 1 187 ? 21.644 -2.749 -28.476 1.00 55.78 187 GLY A N 1
ATOM 1319 C CA . GLY A 1 187 ? 20.663 -3.792 -28.803 1.00 55.78 187 GLY A CA 1
ATOM 1320 C C . GLY A 1 187 ? 20.758 -5.071 -27.966 1.00 55.78 187 GLY A C 1
ATOM 1321 O O . GLY A 1 187 ? 20.847 -6.156 -28.534 1.00 55.78 187 GLY A O 1
ATOM 1322 N N . HIS A 1 188 ? 20.701 -4.961 -26.633 1.00 60.97 188 HIS A N 1
ATOM 1323 C CA . HIS A 1 188 ? 20.653 -6.142 -25.762 1.00 60.97 188 HIS A CA 1
ATOM 1324 C C . HIS A 1 188 ? 19.354 -6.911 -25.890 1.00 60.97 188 HIS A C 1
ATOM 1326 O O . HIS A 1 188 ? 18.293 -6.481 -25.453 1.00 60.97 188 HIS A O 1
ATOM 1332 N N . ASN A 1 189 ? 19.495 -8.094 -26.454 1.00 56.56 189 ASN A N 1
ATOM 1333 C CA . ASN A 1 189 ? 18.536 -9.176 -26.449 1.00 56.56 189 ASN A CA 1
ATOM 1334 C C . ASN A 1 189 ? 19.298 -10.454 -26.065 1.00 56.56 189 ASN A C 1
ATOM 1336 O O . ASN A 1 189 ? 20.531 -10.468 -26.006 1.00 56.56 189 ASN A O 1
ATOM 1340 N N . CYS A 1 190 ? 18.590 -11.555 -25.840 1.00 54.25 190 CYS A N 1
ATOM 1341 C CA . CYS A 1 190 ? 19.201 -12.836 -25.482 1.00 54.25 190 CYS A CA 1
ATOM 1342 C C . CYS A 1 190 ? 20.024 -13.514 -26.611 1.00 54.25 190 CYS A C 1
ATOM 1344 O O . CYS A 1 190 ? 20.14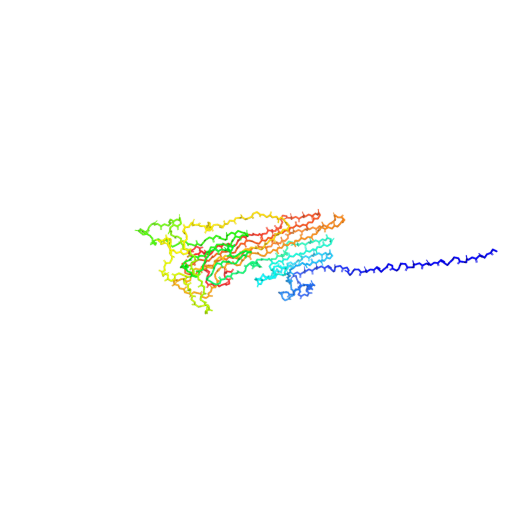1 -14.738 -26.638 1.00 54.25 190 CYS A O 1
ATOM 1346 N N . SER A 1 191 ? 20.585 -12.756 -27.567 1.00 49.31 191 SER A N 1
ATOM 1347 C CA . SER A 1 191 ? 21.333 -13.285 -28.720 1.00 49.31 191 SER A CA 1
ATOM 1348 C C . SER A 1 191 ? 22.864 -13.268 -28.572 1.00 49.31 191 SER A C 1
ATOM 1350 O O . SER A 1 191 ? 23.545 -13.943 -29.346 1.00 49.31 191 SER A O 1
ATOM 1352 N N . ALA A 1 192 ? 23.424 -12.560 -27.579 1.00 50.94 192 ALA A N 1
ATOM 1353 C CA . ALA A 1 192 ? 24.872 -12.439 -27.379 1.00 50.94 192 ALA A CA 1
ATOM 1354 C C . ALA A 1 192 ? 25.299 -12.880 -25.964 1.00 50.94 192 ALA A C 1
ATOM 1356 O O . ALA A 1 192 ? 24.994 -12.225 -24.976 1.00 50.94 192 ALA A O 1
ATOM 1357 N N . ALA A 1 193 ? 26.042 -13.990 -25.862 1.00 49.53 193 ALA A N 1
ATOM 1358 C CA . ALA A 1 193 ? 26.431 -14.642 -24.599 1.00 49.53 193 ALA A CA 1
ATOM 1359 C C . ALA A 1 193 ? 27.536 -13.920 -23.786 1.00 49.53 193 ALA A C 1
ATOM 1361 O O . ALA A 1 193 ? 28.124 -14.501 -22.874 1.00 49.53 193 ALA A O 1
ATOM 1362 N N . ASN A 1 194 ? 27.875 -12.682 -24.142 1.00 53.69 194 ASN A N 1
ATOM 1363 C CA . ASN A 1 194 ? 29.001 -11.909 -23.612 1.00 53.69 194 ASN A CA 1
ATOM 1364 C C . ASN A 1 194 ? 28.586 -10.546 -23.023 1.00 53.69 194 ASN A C 1
ATOM 1366 O O . ASN A 1 194 ? 29.421 -9.647 -22.927 1.00 53.69 194 ASN A O 1
ATOM 1370 N N . SER A 1 195 ? 27.325 -10.403 -22.608 1.00 57.97 195 SER A N 1
ATOM 1371 C CA . SER A 1 195 ? 26.762 -9.189 -22.004 1.00 57.97 195 SER A CA 1
ATOM 1372 C C . SER A 1 195 ? 26.252 -9.416 -20.575 1.00 57.97 195 SER A C 1
ATOM 1374 O O . SER A 1 195 ? 26.335 -10.514 -20.025 1.00 57.97 195 SER A O 1
ATOM 1376 N N . CYS A 1 196 ? 25.720 -8.364 -19.944 1.00 63.56 196 CYS A N 1
ATOM 1377 C CA . CYS A 1 196 ? 24.994 -8.471 -18.671 1.00 63.56 196 CYS A CA 1
ATOM 1378 C C . CYS A 1 196 ? 23.685 -9.272 -18.766 1.00 63.56 196 CYS A C 1
ATOM 1380 O O . CYS A 1 196 ? 23.066 -9.509 -17.726 1.00 63.56 196 CYS A O 1
ATOM 1382 N N . ALA A 1 197 ? 23.281 -9.686 -19.973 1.00 65.44 197 ALA A N 1
ATOM 1383 C CA . ALA A 1 197 ? 22.130 -10.540 -20.175 1.00 65.44 197 ALA A CA 1
ATOM 1384 C C . ALA A 1 197 ? 22.537 -12.015 -20.025 1.00 65.44 197 ALA A C 1
ATOM 1386 O O . ALA A 1 197 ? 23.323 -12.537 -20.817 1.00 65.44 197 ALA A O 1
ATOM 1387 N N . ASN A 1 198 ? 22.023 -12.707 -19.009 1.00 67.31 198 ASN A N 1
ATOM 1388 C CA . ASN A 1 198 ? 22.324 -14.126 -18.788 1.00 67.31 198 ASN A CA 1
ATOM 1389 C C . ASN A 1 198 ? 21.278 -15.061 -19.417 1.00 67.31 198 ASN A C 1
ATOM 1391 O O . ASN A 1 198 ? 21.504 -16.272 -19.461 1.00 67.31 198 ASN A O 1
ATOM 1395 N N . CYS A 1 199 ? 20.188 -14.496 -19.951 1.00 67.88 199 CYS A N 1
ATOM 1396 C CA . CYS A 1 199 ? 19.165 -15.186 -20.736 1.00 67.88 199 CYS A CA 1
ATOM 1397 C C . CYS A 1 199 ? 18.500 -16.344 -19.982 1.00 67.88 199 CYS A C 1
ATOM 1399 O O . CYS A 1 199 ? 18.033 -17.308 -20.593 1.00 67.88 199 CYS A O 1
ATOM 1401 N N . ASP A 1 200 ? 18.488 -16.290 -18.650 1.00 69.56 200 ASP A N 1
ATOM 1402 C CA . ASP A 1 200 ? 18.017 -17.403 -17.825 1.00 69.56 200 ASP A CA 1
ATOM 1403 C C . ASP A 1 200 ? 16.494 -17.397 -17.630 1.00 69.56 200 ASP A C 1
ATOM 1405 O O . ASP A 1 200 ? 15.920 -18.370 -17.132 1.00 69.56 200 ASP A O 1
ATOM 1409 N N . GLY A 1 201 ? 15.824 -16.320 -18.052 1.00 65.88 201 GLY A N 1
ATOM 1410 C CA . GLY A 1 201 ? 14.379 -16.179 -17.918 1.00 65.88 201 GLY A CA 1
ATOM 1411 C C . GLY A 1 201 ? 13.915 -16.051 -16.466 1.00 65.88 201 GLY A C 1
ATOM 1412 O O . GLY A 1 201 ? 12.770 -16.380 -16.143 1.00 65.88 201 GLY A O 1
ATOM 1413 N N . THR A 1 202 ? 14.791 -15.605 -15.567 1.00 69.25 202 THR A N 1
ATOM 1414 C CA . THR A 1 202 ? 14.476 -15.435 -14.151 1.00 69.25 202 THR A CA 1
ATOM 1415 C C . THR A 1 202 ? 14.451 -13.958 -13.744 1.00 69.25 202 THR A C 1
ATOM 1417 O O . THR A 1 202 ? 15.245 -13.140 -14.213 1.00 69.25 202 THR A O 1
ATOM 1420 N N . PRO A 1 203 ? 13.550 -13.551 -12.833 1.00 62.97 203 PRO A N 1
ATOM 1421 C CA . PRO A 1 203 ? 12.410 -14.309 -12.306 1.00 62.97 203 PRO A CA 1
ATOM 1422 C C . PRO A 1 203 ? 11.321 -14.540 -13.374 1.00 62.97 203 PRO A C 1
ATOM 1424 O O . PRO A 1 203 ? 11.234 -13.767 -14.320 1.00 62.97 203 PRO A O 1
ATOM 1427 N N . PRO A 1 204 ? 10.442 -15.545 -13.218 1.00 69.62 204 PRO A N 1
ATOM 1428 C CA . PRO A 1 204 ? 9.334 -15.750 -14.149 1.00 69.62 204 PRO A CA 1
ATOM 1429 C C . PRO A 1 204 ? 8.384 -14.540 -14.174 1.00 69.62 204 PRO A C 1
ATOM 1431 O O . PRO A 1 204 ? 8.322 -13.756 -13.228 1.00 69.62 204 PRO A O 1
ATOM 1434 N N . VAL A 1 205 ? 7.559 -14.428 -15.218 1.00 65.19 205 VAL A N 1
ATOM 1435 C CA . VAL A 1 205 ? 6.582 -13.334 -15.437 1.00 65.19 205 VAL A CA 1
ATOM 1436 C C . VAL A 1 205 ? 5.677 -13.048 -14.221 1.00 65.19 205 VAL A C 1
ATOM 1438 O O . VAL A 1 205 ? 5.275 -11.911 -13.997 1.00 65.19 205 VAL A O 1
ATOM 1441 N N . GLY A 1 206 ? 5.365 -14.058 -13.403 1.00 61.31 206 GLY A N 1
ATOM 1442 C CA . GLY A 1 206 ? 4.512 -13.921 -12.212 1.00 61.31 206 GLY A CA 1
ATOM 1443 C C . GLY A 1 206 ? 5.218 -13.445 -10.937 1.00 61.31 206 GLY A C 1
ATOM 1444 O O . GLY A 1 206 ? 4.551 -13.248 -9.921 1.00 61.31 206 GLY A O 1
ATOM 1445 N N . GLY A 1 207 ? 6.541 -13.272 -10.971 1.00 66.06 207 GLY A N 1
ATOM 1446 C CA . GLY A 1 207 ? 7.355 -13.120 -9.768 1.00 66.06 207 GLY A CA 1
ATOM 1447 C C . GLY A 1 207 ? 7.286 -14.352 -8.857 1.00 66.06 207 GLY A C 1
ATOM 1448 O O . GLY A 1 207 ? 6.628 -15.346 -9.165 1.00 66.06 207 GLY A O 1
ATOM 1449 N N . GLU A 1 208 ? 7.973 -14.297 -7.720 1.00 62.34 208 GLU A N 1
ATOM 1450 C CA . GLU A 1 208 ? 7.969 -15.391 -6.739 1.00 62.34 208 GLU A CA 1
ATOM 1451 C C . GLU A 1 208 ? 7.245 -14.983 -5.448 1.00 62.34 208 GLU A C 1
ATOM 1453 O O . GLU A 1 208 ? 7.492 -13.893 -4.923 1.00 62.34 208 GLU A O 1
ATOM 1458 N N . PRO A 1 209 ? 6.364 -15.829 -4.886 1.00 59.31 209 PRO A N 1
ATOM 1459 C CA . PRO A 1 209 ? 5.838 -15.612 -3.545 1.00 59.31 209 PRO A CA 1
ATOM 1460 C C . PRO A 1 209 ? 6.915 -15.935 -2.498 1.00 59.31 209 PRO A C 1
ATOM 1462 O O . PRO A 1 209 ? 7.591 -16.955 -2.595 1.00 59.31 209 PRO A O 1
ATOM 1465 N N . PHE A 1 210 ? 7.038 -15.121 -1.447 1.00 56.88 210 PHE A N 1
ATOM 1466 C CA . PHE A 1 210 ? 7.861 -15.457 -0.278 1.00 56.88 210 PHE A CA 1
ATOM 1467 C C . PHE A 1 210 ? 6.992 -15.744 0.943 1.00 56.88 210 PHE A C 1
ATOM 1469 O O . PHE A 1 210 ? 6.075 -14.988 1.265 1.00 56.88 210 PHE A O 1
ATOM 1476 N N . TYR A 1 211 ? 7.332 -16.811 1.668 1.00 48.66 211 TYR A N 1
ATOM 1477 C CA . TYR A 1 211 ? 6.691 -17.161 2.933 1.00 48.66 211 TYR A CA 1
ATOM 1478 C C . TYR A 1 211 ? 7.009 -16.144 4.038 1.00 48.66 211 TYR A C 1
ATOM 1480 O O . TYR A 1 211 ? 8.098 -15.570 4.105 1.00 48.66 211 TYR A O 1
ATOM 1488 N N . HIS A 1 212 ? 6.037 -15.903 4.919 1.00 58.72 212 HIS A N 1
ATOM 1489 C CA . HIS A 1 212 ? 6.150 -14.913 5.987 1.00 58.72 212 HIS A CA 1
ATOM 1490 C C . HIS A 1 212 ? 6.402 -15.541 7.351 1.00 58.72 212 HIS A C 1
ATOM 1492 O O . HIS A 1 212 ? 5.827 -16.569 7.699 1.00 58.72 212 HIS A O 1
ATOM 1498 N N . HIS A 1 213 ? 7.149 -14.799 8.171 1.00 63.88 213 HIS A N 1
ATOM 1499 C CA . HIS A 1 213 ? 7.007 -14.845 9.616 1.00 63.88 213 HIS A CA 1
ATOM 1500 C C . HIS A 1 213 ? 6.029 -13.746 10.049 1.00 63.88 213 HIS A C 1
ATOM 1502 O O . HIS A 1 213 ? 6.223 -12.572 9.720 1.00 63.88 213 HIS A O 1
ATOM 1508 N N . ILE A 1 214 ? 4.993 -14.110 10.806 1.00 68.06 214 ILE A N 1
ATOM 1509 C CA . ILE A 1 214 ? 3.933 -13.193 11.266 1.00 68.06 214 ILE A CA 1
ATOM 1510 C C . ILE A 1 214 ? 4.464 -11.984 12.057 1.00 68.06 214 ILE A C 1
ATOM 1512 O O . ILE A 1 214 ? 3.805 -10.947 12.110 1.00 68.06 214 ILE A O 1
ATOM 1516 N N . LEU A 1 215 ? 5.668 -12.087 12.636 1.00 66.94 215 LEU A N 1
ATOM 1517 C CA . LEU A 1 215 ? 6.271 -11.026 13.454 1.00 66.94 215 LEU A CA 1
ATOM 1518 C C . LEU A 1 215 ? 7.031 -9.961 12.658 1.00 66.94 215 LEU A C 1
ATOM 1520 O O . LEU A 1 215 ? 7.389 -8.934 13.224 1.00 66.94 215 LEU A O 1
ATOM 1524 N N . ALA A 1 216 ? 7.258 -10.162 11.361 1.00 70.06 216 ALA A N 1
ATOM 1525 C CA . ALA A 1 216 ? 7.923 -9.162 10.534 1.00 70.06 216 ALA A CA 1
ATOM 1526 C C . ALA A 1 216 ? 7.188 -8.935 9.206 1.00 70.06 216 ALA A C 1
ATOM 1528 O O . ALA A 1 216 ? 7.792 -9.247 8.185 1.00 70.06 216 ALA A O 1
ATOM 1529 N N . PRO A 1 217 ? 5.919 -8.448 9.173 1.00 71.38 217 PRO A N 1
ATOM 1530 C CA . PRO A 1 217 ? 5.187 -8.106 7.941 1.00 71.38 217 PRO A CA 1
ATOM 1531 C C . PRO A 1 217 ? 5.773 -6.860 7.209 1.00 71.38 217 PRO A C 1
ATOM 1533 O O . PRO A 1 217 ? 6.342 -5.998 7.860 1.00 71.38 217 PRO A O 1
ATOM 1536 N N . GLU A 1 218 ? 5.654 -6.755 5.870 1.00 83.88 218 GLU A N 1
ATOM 1537 C CA . GLU A 1 218 ? 6.427 -5.850 4.960 1.00 83.88 218 GLU A CA 1
ATOM 1538 C C . GLU A 1 218 ? 5.486 -5.314 3.872 1.00 83.88 218 GLU A C 1
ATOM 1540 O O . GLU A 1 218 ? 4.402 -5.874 3.662 1.00 83.88 218 GLU A O 1
ATOM 1545 N N . PHE A 1 219 ? 5.874 -4.237 3.196 1.00 86.94 219 PHE A N 1
ATOM 1546 C CA . PHE A 1 219 ? 5.093 -3.636 2.110 1.00 86.94 219 PHE A CA 1
ATOM 1547 C C . PHE A 1 219 ? 5.204 -4.441 0.806 1.00 86.94 219 PHE A C 1
ATOM 1549 O O . PHE A 1 219 ? 6.116 -5.248 0.621 1.00 86.94 219 PHE A O 1
ATOM 1556 N N . GLY A 1 220 ? 4.284 -4.199 -0.123 1.00 89.38 220 GLY A N 1
ATOM 1557 C CA . GLY A 1 220 ? 4.395 -4.661 -1.503 1.00 89.38 220 GLY A CA 1
ATOM 1558 C C . GLY A 1 220 ? 5.494 -3.908 -2.241 1.00 89.38 220 GLY A C 1
ATOM 1559 O O . GLY A 1 220 ? 5.608 -2.692 -2.075 1.00 89.38 220 GLY A O 1
ATOM 1560 N N . ALA A 1 221 ? 6.287 -4.625 -3.041 1.00 90.19 221 ALA A N 1
ATOM 1561 C CA . ALA A 1 221 ? 7.232 -4.045 -3.993 1.00 90.19 221 ALA A CA 1
ATOM 1562 C C . ALA A 1 221 ? 6.491 -3.333 -5.141 1.00 90.19 221 ALA A C 1
ATOM 1564 O O . ALA A 1 221 ? 5.353 -3.696 -5.455 1.00 90.19 221 ALA A O 1
ATOM 1565 N N . SER A 1 222 ? 7.110 -2.349 -5.790 1.00 91.31 222 SER A N 1
ATOM 1566 C CA . SER A 1 222 ? 6.560 -1.780 -7.028 1.00 91.31 222 SER A CA 1
ATOM 1567 C C . SER A 1 222 ? 6.854 -2.663 -8.240 1.00 91.31 222 SER A C 1
ATOM 1569 O O . SER A 1 222 ? 7.746 -3.518 -8.213 1.00 91.31 222 SER A O 1
ATOM 1571 N N . GLY A 1 223 ? 6.073 -2.467 -9.302 1.00 89.25 223 GLY A N 1
ATOM 1572 C CA . GLY A 1 223 ? 6.377 -3.022 -10.618 1.00 89.25 223 GLY A CA 1
ATOM 1573 C C . GLY A 1 223 ? 7.574 -2.328 -11.271 1.00 89.25 223 GLY A C 1
ATOM 1574 O O . GLY A 1 223 ? 7.924 -1.208 -10.901 1.00 89.25 223 GLY A O 1
ATOM 1575 N N . GLY A 1 224 ? 8.190 -3.007 -12.234 1.00 87.69 224 GLY A N 1
ATOM 1576 C CA . GLY A 1 224 ? 9.163 -2.425 -13.150 1.00 87.69 224 GLY A CA 1
ATOM 1577 C C . GLY A 1 224 ? 8.460 -1.520 -14.144 1.00 87.69 224 GLY A C 1
ATOM 1578 O O . GLY A 1 224 ? 7.335 -1.805 -14.566 1.00 87.69 224 GLY A O 1
ATOM 1579 N N . ASP A 1 225 ? 9.092 -0.401 -14.464 1.00 88.06 225 ASP A N 1
ATOM 1580 C CA . ASP A 1 225 ? 8.551 0.516 -15.456 1.00 88.06 225 ASP A CA 1
ATOM 1581 C C . ASP A 1 225 ? 8.698 -0.044 -16.863 1.00 88.06 225 ASP A C 1
ATOM 1583 O O . ASP A 1 225 ? 9.416 -1.021 -17.079 1.00 88.06 225 ASP A O 1
ATOM 1587 N N . LYS A 1 226 ? 7.984 0.580 -17.794 1.00 82.94 226 LYS A N 1
ATOM 1588 C CA . LYS A 1 226 ? 8.075 0.249 -19.209 1.00 82.94 226 LYS A CA 1
ATOM 1589 C C . LYS A 1 226 ? 9.502 0.424 -19.745 1.00 82.94 226 LYS A C 1
ATOM 1591 O O . LYS A 1 226 ? 10.329 1.105 -19.126 1.00 82.94 226 LYS A O 1
ATOM 1596 N N . GLY A 1 227 ? 9.747 -0.134 -20.923 1.00 81.94 227 GLY A N 1
ATOM 1597 C CA . GLY A 1 227 ? 10.969 0.126 -21.661 1.00 81.94 227 GLY A CA 1
ATOM 1598 C C . GLY A 1 227 ? 11.087 1.569 -22.146 1.00 81.94 227 GLY A C 1
ATOM 1599 O O . GLY A 1 227 ? 10.101 2.301 -22.281 1.00 81.94 227 GLY A O 1
ATOM 1600 N N . CYS A 1 228 ? 12.331 2.009 -22.306 1.00 83.75 228 CYS A N 1
ATOM 1601 C CA . CYS A 1 228 ? 12.676 3.371 -22.722 1.00 83.75 228 CYS A CA 1
ATOM 1602 C C . CYS A 1 228 ? 13.808 3.396 -23.766 1.00 83.75 228 CYS A C 1
ATOM 1604 O O . CYS A 1 228 ? 14.295 4.474 -24.115 1.00 83.75 228 CYS A O 1
ATOM 1606 N N . ALA A 1 229 ? 14.237 2.225 -24.246 1.00 78.75 229 ALA A N 1
ATOM 1607 C CA . ALA A 1 229 ? 15.381 2.066 -25.136 1.00 78.75 229 ALA A CA 1
ATOM 1608 C C . ALA A 1 229 ? 15.141 2.595 -26.559 1.00 78.75 229 ALA A C 1
ATOM 1610 O O . ALA A 1 229 ? 16.068 3.111 -27.186 1.00 78.75 229 ALA A O 1
ATOM 1611 N N . ASP A 1 230 ? 13.924 2.457 -27.074 1.00 73.25 230 ASP A N 1
ATOM 1612 C CA . ASP A 1 230 ? 13.511 2.830 -28.432 1.00 73.25 230 ASP A CA 1
ATOM 1613 C C . ASP A 1 230 ? 12.676 4.124 -28.481 1.00 73.25 230 ASP A C 1
ATOM 1615 O O . ASP A 1 230 ? 12.430 4.674 -29.556 1.00 73.25 230 ASP A O 1
ATOM 1619 N N . GLY A 1 231 ? 12.323 4.673 -27.318 1.00 76.19 231 GLY A N 1
ATOM 1620 C CA . GLY A 1 231 ? 11.666 5.964 -27.178 1.00 76.19 231 GLY A CA 1
ATOM 1621 C C . GLY A 1 231 ? 11.569 6.390 -25.716 1.00 76.19 231 GLY A C 1
ATOM 1622 O O . GLY A 1 231 ? 10.824 5.809 -24.927 1.00 76.19 231 GLY A O 1
ATOM 1623 N N . PHE A 1 232 ? 12.301 7.442 -25.339 1.00 76.38 232 PHE A N 1
ATOM 1624 C CA . PHE A 1 232 ? 12.238 7.953 -23.974 1.00 76.38 232 PHE A CA 1
ATOM 1625 C C . PHE A 1 232 ? 10.885 8.632 -23.703 1.00 76.38 232 PHE A C 1
ATOM 1627 O O . PHE A 1 232 ? 10.546 9.646 -24.314 1.00 76.38 232 PHE A O 1
ATOM 1634 N N . ASP A 1 233 ? 10.136 8.091 -22.743 1.00 77.69 233 ASP A N 1
ATOM 1635 C CA . ASP A 1 233 ? 8.911 8.675 -22.195 1.00 77.69 233 ASP A CA 1
ATOM 1636 C C . ASP A 1 233 ? 9.191 9.065 -20.741 1.00 77.69 233 ASP A C 1
ATOM 1638 O O . ASP A 1 233 ? 9.668 8.261 -19.944 1.00 77.69 233 ASP A O 1
ATOM 1642 N N . THR A 1 234 ? 8.881 10.308 -20.386 1.00 81.62 234 THR A N 1
ATOM 1643 C CA . THR A 1 234 ? 9.067 10.820 -19.017 1.00 81.62 234 THR A CA 1
ATOM 1644 C C . THR A 1 234 ? 7.974 10.350 -18.053 1.00 81.62 234 THR A C 1
ATOM 1646 O O . THR A 1 234 ? 8.087 10.553 -16.840 1.00 81.62 234 THR A O 1
ATOM 1649 N N . ALA A 1 235 ? 6.896 9.748 -18.562 1.00 83.88 235 ALA A N 1
ATOM 1650 C CA . ALA A 1 235 ? 5.769 9.304 -17.763 1.00 83.88 235 ALA A CA 1
ATOM 1651 C C . ALA A 1 235 ? 6.011 7.917 -17.151 1.00 83.88 235 ALA A C 1
ATOM 1653 O O . ALA A 1 235 ? 5.987 6.894 -17.827 1.00 83.88 235 ALA A O 1
ATOM 1654 N N . LEU A 1 236 ? 6.115 7.899 -15.823 1.00 86.88 236 LEU A N 1
ATOM 1655 C CA . LEU A 1 236 ? 6.099 6.703 -14.981 1.00 86.88 236 LEU A CA 1
ATOM 1656 C C . LEU A 1 236 ? 4.811 5.886 -15.154 1.00 86.88 236 LEU A C 1
ATOM 1658 O O . LEU A 1 236 ? 3.742 6.323 -14.707 1.00 86.88 236 LEU A O 1
ATOM 1662 N N . ARG A 1 237 ? 4.921 4.670 -15.693 1.00 88.31 237 ARG A N 1
ATOM 1663 C CA . ARG A 1 237 ? 3.779 3.778 -15.941 1.00 88.31 237 ARG A CA 1
ATOM 1664 C C . ARG A 1 237 ? 3.663 2.632 -14.944 1.00 88.31 237 ARG A C 1
ATOM 1666 O O . ARG A 1 237 ? 2.580 2.062 -14.836 1.00 88.31 237 ARG A O 1
ATOM 1673 N N . SER A 1 238 ? 4.717 2.289 -14.210 1.00 88.94 238 SER A N 1
ATOM 1674 C CA . SER A 1 238 ? 4.655 1.239 -13.182 1.00 88.94 238 SER A CA 1
ATOM 1675 C C . SER A 1 238 ? 3.740 1.590 -12.004 1.00 88.94 238 SER A C 1
ATOM 1677 O O . SER A 1 238 ? 3.525 2.757 -11.665 1.00 88.94 238 SER A O 1
ATOM 1679 N N . GLY A 1 239 ? 3.206 0.554 -11.357 1.00 91.19 239 GLY A N 1
ATOM 1680 C CA . GLY A 1 239 ? 2.402 0.668 -10.144 1.00 91.19 239 GLY A CA 1
ATOM 1681 C C . GLY A 1 239 ? 3.245 0.569 -8.870 1.00 91.19 239 GLY A C 1
ATOM 1682 O O . GLY A 1 239 ? 4.098 -0.316 -8.740 1.00 91.19 239 GLY A O 1
ATOM 1683 N N . SER A 1 240 ? 2.969 1.435 -7.894 1.00 93.56 240 SER A N 1
ATOM 1684 C CA . SER A 1 240 ? 3.538 1.343 -6.542 1.00 93.56 240 SER A CA 1
ATOM 1685 C C . SER A 1 240 ? 2.981 0.129 -5.797 1.00 93.56 240 SER A C 1
ATOM 1687 O O . SER A 1 240 ? 1.840 -0.289 -6.016 1.00 93.56 240 SER A O 1
ATOM 1689 N N . GLY A 1 241 ? 3.754 -0.455 -4.886 1.00 93.19 241 GLY A N 1
ATOM 1690 C CA . GLY A 1 241 ? 3.253 -1.571 -4.083 1.00 93.19 241 GLY A CA 1
ATOM 1691 C C . GLY A 1 241 ? 2.267 -1.136 -2.992 1.00 93.19 241 GLY A C 1
ATOM 1692 O O . GLY A 1 241 ? 2.148 0.042 -2.670 1.00 93.19 241 GLY A O 1
ATOM 1693 N N . GLY A 1 242 ? 1.525 -2.073 -2.404 1.00 94.56 242 GLY A N 1
ATOM 1694 C CA . GLY A 1 242 ? 0.606 -1.791 -1.297 1.00 94.56 242 GLY A CA 1
ATOM 1695 C C . GLY A 1 242 ? 1.328 -1.620 0.039 1.00 94.56 242 GLY A C 1
ATOM 1696 O O . GLY A 1 242 ? 2.328 -2.281 0.306 1.00 94.56 242 GLY A O 1
ATOM 1697 N N . GLY A 1 243 ? 0.822 -0.756 0.915 1.00 95.06 243 GLY A N 1
ATOM 1698 C CA . GLY A 1 243 ? 1.393 -0.563 2.251 1.00 95.06 243 GLY A CA 1
ATOM 1699 C C . GLY A 1 243 ? 1.016 -1.668 3.245 1.00 95.06 243 GLY A C 1
ATOM 1700 O O . GLY A 1 243 ? 0.302 -2.621 2.933 1.00 95.06 243 GLY A O 1
ATOM 1701 N N . ARG A 1 244 ? 1.489 -1.538 4.481 1.00 94.44 244 ARG A N 1
ATOM 1702 C CA . ARG A 1 244 ? 1.190 -2.441 5.598 1.00 94.44 244 ARG A CA 1
ATOM 1703 C C . ARG A 1 244 ? 0.176 -1.813 6.545 1.00 94.44 244 ARG A C 1
ATOM 1705 O O . ARG A 1 244 ? 0.347 -0.676 6.976 1.00 94.44 244 ARG A O 1
ATOM 1712 N N . ILE A 1 245 ? -0.828 -2.598 6.921 1.00 96.81 245 ILE A N 1
ATOM 1713 C CA . ILE A 1 245 ? -1.821 -2.264 7.942 1.00 96.81 245 ILE A CA 1
ATOM 1714 C C . ILE A 1 245 ? -1.786 -3.351 9.017 1.00 96.81 245 ILE A C 1
ATOM 1716 O O . ILE A 1 245 ? -1.948 -4.534 8.721 1.00 96.81 245 ILE A O 1
ATOM 1720 N N . VAL A 1 246 ? -1.603 -2.953 10.270 1.00 95.94 246 VAL A N 1
ATOM 1721 C CA . VAL A 1 246 ? -1.738 -3.823 11.439 1.00 95.94 246 VAL A CA 1
ATOM 1722 C C . VAL A 1 246 ? -2.755 -3.216 12.384 1.00 95.94 246 VAL A C 1
ATOM 1724 O O . VAL A 1 246 ? -2.596 -2.072 12.807 1.00 95.94 246 VAL A O 1
ATOM 1727 N N . LEU A 1 247 ? -3.775 -3.994 12.726 1.00 98.00 247 LEU A N 1
ATOM 1728 C CA . LEU A 1 247 ? -4.757 -3.651 13.747 1.00 98.00 247 LEU A CA 1
ATOM 1729 C C . LEU A 1 247 ? -4.561 -4.600 14.922 1.00 98.00 247 LEU A C 1
ATOM 1731 O O . LEU A 1 247 ? -4.567 -5.815 14.732 1.00 98.00 247 LEU A O 1
ATOM 1735 N N . TYR A 1 248 ? -4.354 -4.045 16.109 1.00 97.50 248 TYR A N 1
ATOM 1736 C CA . TYR A 1 248 ? -4.063 -4.803 17.317 1.00 97.50 248 TYR A CA 1
ATOM 1737 C C . TYR A 1 248 ? -5.002 -4.365 18.441 1.00 97.50 248 TYR A C 1
ATOM 1739 O O . TYR A 1 248 ? -4.884 -3.254 18.949 1.00 97.50 248 TYR A O 1
ATOM 1747 N N . ALA A 1 249 ? -5.922 -5.237 18.830 1.00 97.62 249 ALA A N 1
ATOM 1748 C CA . ALA A 1 249 ? -6.871 -5.049 19.922 1.00 97.62 249 ALA A CA 1
ATOM 1749 C C . ALA A 1 249 ? -6.788 -6.245 20.879 1.00 97.62 249 ALA A C 1
ATOM 1751 O O . ALA A 1 249 ? -7.762 -6.966 21.052 1.00 97.62 249 ALA A O 1
ATOM 1752 N N . ALA A 1 250 ? -5.599 -6.519 21.416 1.00 95.12 250 ALA A N 1
ATOM 1753 C CA . ALA A 1 250 ? -5.397 -7.534 22.448 1.00 95.12 250 ALA A CA 1
ATOM 1754 C C . ALA A 1 250 ? -4.815 -6.877 23.701 1.00 95.12 250 ALA A C 1
ATOM 1756 O O . ALA A 1 250 ? -3.996 -5.957 23.599 1.00 95.12 250 ALA A O 1
ATOM 1757 N N . ASN A 1 251 ? -5.226 -7.326 24.881 1.00 93.12 251 ASN A N 1
ATOM 1758 C CA . ASN A 1 251 ? -4.799 -6.732 26.147 1.00 93.12 251 ASN A CA 1
ATOM 1759 C C . ASN A 1 251 ? -4.494 -7.798 27.212 1.00 93.12 251 ASN A C 1
ATOM 1761 O O . ASN A 1 251 ? -4.761 -8.982 27.037 1.00 93.12 251 ASN A O 1
ATOM 1765 N N . ALA A 1 252 ? -3.897 -7.379 28.331 1.00 93.38 252 ALA A N 1
ATOM 1766 C CA . ALA A 1 252 ? -3.501 -8.298 29.403 1.00 93.38 252 ALA A CA 1
ATOM 1767 C C . ALA A 1 252 ? -4.695 -9.014 30.062 1.00 93.38 252 ALA A C 1
ATOM 1769 O O . ALA A 1 252 ? -4.534 -10.100 30.610 1.00 93.38 252 ALA A O 1
ATOM 1770 N N . SER A 1 253 ? -5.883 -8.410 30.001 1.00 95.50 253 SER A N 1
ATOM 1771 C CA . SER A 1 253 ? -7.126 -8.983 30.520 1.00 95.50 253 SER A CA 1
ATOM 1772 C C . SER A 1 253 ? -7.812 -9.928 29.531 1.00 95.50 253 SER A C 1
ATOM 1774 O O . SER A 1 253 ? -8.836 -10.503 29.883 1.00 95.50 253 SER A O 1
ATOM 1776 N N . GLN A 1 254 ? -7.263 -10.094 28.324 1.00 96.31 254 GLN A N 1
ATOM 1777 C CA . GLN A 1 254 ? -7.807 -10.921 27.247 1.00 96.31 254 GLN A CA 1
ATOM 1778 C C . GLN A 1 254 ? -9.239 -10.543 26.832 1.00 96.31 254 GLN A C 1
ATOM 1780 O O . GLN A 1 254 ? -10.052 -11.398 26.483 1.00 96.31 254 GLN A O 1
ATOM 1785 N N . THR A 1 255 ? -9.571 -9.253 26.891 1.00 97.19 255 THR A N 1
ATOM 1786 C CA . THR A 1 255 ? -10.911 -8.731 26.563 1.00 97.19 255 THR A CA 1
ATOM 1787 C C . THR A 1 255 ? -10.944 -7.888 25.294 1.00 97.19 255 THR A C 1
ATOM 1789 O O . THR A 1 255 ? -11.983 -7.314 24.968 1.00 97.19 255 THR A O 1
ATOM 1792 N N . GLY A 1 256 ? -9.821 -7.754 24.592 1.00 98.00 256 GLY A N 1
ATOM 1793 C CA . GLY A 1 256 ? -9.714 -6.876 23.442 1.00 98.00 256 GLY A CA 1
ATOM 1794 C C . GLY A 1 256 ? -10.490 -7.397 22.227 1.00 98.00 256 GLY A C 1
ATOM 1795 O O . GLY A 1 256 ? -10.384 -8.567 21.850 1.00 98.00 256 GLY A O 1
ATOM 1796 N N . VAL A 1 257 ? -11.278 -6.523 21.593 1.00 98.56 257 VAL A N 1
ATOM 1797 C CA . VAL A 1 257 ? -12.158 -6.898 20.471 1.00 98.56 257 VAL A CA 1
ATOM 1798 C C . VAL A 1 257 ? -11.835 -6.094 19.217 1.00 98.56 257 VAL A C 1
ATOM 1800 O O . VAL A 1 257 ? -11.882 -4.864 19.211 1.00 98.56 257 VAL A O 1
ATOM 1803 N N . LEU A 1 258 ? -11.579 -6.793 18.115 1.00 98.69 258 LEU A N 1
ATOM 1804 C CA . LEU A 1 258 ? -11.475 -6.218 16.776 1.00 98.69 258 LEU A CA 1
ATOM 1805 C C . LEU A 1 258 ? -12.688 -6.639 15.942 1.00 98.69 258 LEU A C 1
ATOM 1807 O O . LEU A 1 258 ? -12.810 -7.805 15.576 1.00 98.69 258 LEU A O 1
ATOM 1811 N N . THR A 1 259 ? -13.546 -5.686 15.588 1.00 98.75 259 THR A N 1
ATOM 1812 C CA . THR A 1 259 ? -14.704 -5.901 14.711 1.00 98.75 259 THR A CA 1
ATOM 1813 C C . THR A 1 259 ? -14.509 -5.173 13.384 1.00 98.75 259 THR A C 1
ATOM 1815 O O . THR A 1 259 ? -14.346 -3.952 13.337 1.00 98.75 259 THR A O 1
ATOM 1818 N N . VAL A 1 260 ? -14.563 -5.927 12.287 1.00 98.75 260 VAL A N 1
ATOM 1819 C CA . VAL A 1 260 ? -14.459 -5.413 10.920 1.00 98.75 260 VAL A CA 1
ATOM 1820 C C . VAL A 1 260 ? -15.755 -5.704 10.178 1.00 98.75 260 VAL A C 1
ATOM 1822 O O . VAL A 1 260 ? -16.092 -6.858 9.918 1.00 98.75 260 VAL A O 1
ATOM 1825 N N . GLU A 1 261 ? -16.453 -4.644 9.790 1.00 98.75 261 GLU A N 1
ATOM 1826 C CA . GLU A 1 261 ? -17.603 -4.690 8.884 1.00 98.75 261 GLU A CA 1
ATOM 1827 C C . GLU A 1 261 ? -17.333 -3.975 7.562 1.00 98.75 261 GLU A C 1
ATOM 1829 O O . GLU A 1 261 ? -17.962 -4.298 6.551 1.00 98.75 261 GLU A O 1
ATOM 1834 N N . GLY A 1 262 ? -16.423 -2.997 7.587 1.00 98.56 262 GLY A N 1
ATOM 1835 C CA . GLY A 1 262 ? -16.015 -2.187 6.445 1.00 98.56 262 GLY A CA 1
ATOM 1836 C C . GLY A 1 262 ? -14.840 -2.760 5.660 1.00 98.56 262 GLY A C 1
ATOM 1837 O O . GLY A 1 262 ? -14.689 -3.973 5.473 1.00 98.56 262 GLY A O 1
ATOM 1838 N N . ARG A 1 263 ? -14.001 -1.862 5.136 1.00 98.69 263 ARG A N 1
ATOM 1839 C CA . ARG A 1 263 ? -12.936 -2.210 4.183 1.00 98.69 263 ARG A CA 1
ATOM 1840 C C . ARG A 1 263 ? -11.541 -1.978 4.758 1.00 98.69 263 ARG A C 1
ATOM 1842 O O . ARG A 1 263 ? -11.244 -0.899 5.260 1.00 98.69 263 ARG A O 1
ATOM 1849 N N . ILE A 1 264 ? -10.647 -2.945 4.580 1.00 98.69 264 ILE A N 1
ATOM 1850 C CA . ILE A 1 264 ? -9.210 -2.797 4.842 1.00 98.69 264 ILE A CA 1
ATOM 1851 C C . ILE A 1 264 ? -8.477 -3.141 3.550 1.00 98.69 264 ILE A C 1
ATOM 1853 O O . ILE A 1 264 ? -8.576 -4.262 3.053 1.00 98.69 264 ILE A O 1
ATOM 1857 N N . VAL A 1 265 ? -7.791 -2.157 2.969 1.00 98.19 265 VAL A N 1
ATOM 1858 C CA . VAL A 1 265 ? -7.295 -2.233 1.590 1.00 98.19 265 VAL A CA 1
ATOM 1859 C C . VAL A 1 265 ? -5.804 -1.933 1.533 1.00 98.19 265 VAL A C 1
ATOM 1861 O O . VAL A 1 265 ? -5.415 -0.782 1.674 1.00 98.19 265 VAL A O 1
ATOM 1864 N N . ALA A 1 266 ? -4.986 -2.933 1.237 1.00 96.06 266 ALA A N 1
ATOM 1865 C CA . ALA A 1 266 ? -3.541 -2.836 1.046 1.00 96.06 266 ALA A CA 1
ATOM 1866 C C . ALA A 1 266 ? -3.156 -3.255 -0.385 1.00 96.06 266 ALA A C 1
ATOM 1868 O O . ALA A 1 266 ? -2.334 -4.138 -0.588 1.00 96.06 266 ALA A O 1
ATOM 1869 N N . HIS A 1 267 ? -3.812 -2.696 -1.401 1.00 93.12 267 HIS A N 1
ATOM 1870 C CA . HIS A 1 267 ? -3.547 -3.057 -2.796 1.00 93.12 267 HIS A CA 1
ATOM 1871 C C . HIS A 1 267 ? -2.251 -2.461 -3.340 1.00 93.12 267 HIS A C 1
ATOM 1873 O O . HIS A 1 267 ? -1.916 -1.325 -3.015 1.00 93.12 267 HIS A O 1
ATOM 1879 N N . GLY A 1 268 ? -1.596 -3.184 -4.244 1.00 91.88 268 GLY A N 1
ATOM 1880 C CA . GLY A 1 268 ? -0.690 -2.551 -5.198 1.00 91.88 268 GLY A CA 1
ATOM 1881 C C . GLY A 1 268 ? -1.462 -1.719 -6.224 1.00 91.88 268 GLY A C 1
ATOM 1882 O O . GLY A 1 268 ? -2.653 -1.942 -6.469 1.00 91.88 268 GLY A O 1
ATOM 1883 N N . GLU A 1 269 ? -0.798 -0.733 -6.807 1.00 91.94 269 GLU A N 1
ATOM 1884 C CA . GLU A 1 269 ? -1.318 0.046 -7.927 1.00 91.94 269 GLU A CA 1
ATOM 1885 C C . GLU A 1 269 ? -1.157 -0.703 -9.241 1.00 91.94 269 GLU A C 1
ATOM 1887 O O . GLU A 1 269 ? -0.305 -1.578 -9.394 1.00 91.94 269 GLU A O 1
ATOM 1892 N N . ARG A 1 270 ? -2.011 -0.359 -10.198 1.00 88.12 270 ARG A N 1
ATOM 1893 C CA . ARG A 1 270 ? -1.960 -0.915 -11.542 1.00 88.12 270 ARG A CA 1
ATOM 1894 C C . ARG A 1 270 ? -0.790 -0.286 -12.308 1.00 88.12 270 ARG A C 1
ATOM 1896 O O . ARG A 1 270 ? -0.512 0.894 -12.139 1.00 88.12 270 ARG A O 1
ATOM 1903 N N . GLY A 1 271 ? -0.135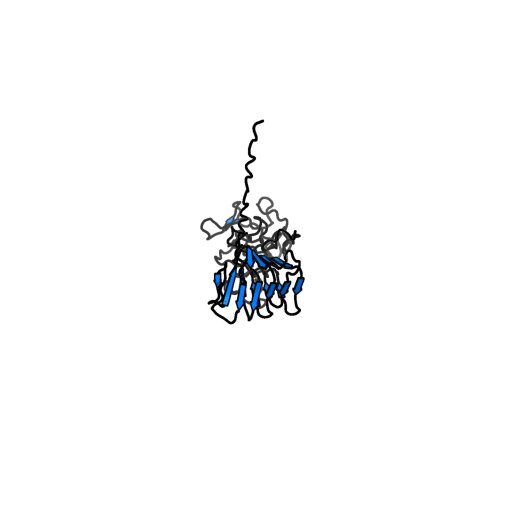 -1.087 -13.141 1.00 85.81 271 GLY A N 1
ATOM 1904 C CA . GLY A 1 271 ? 0.772 -0.596 -14.170 1.00 85.81 271 GLY A CA 1
ATOM 1905 C C . GLY A 1 271 ? -0.003 -0.203 -15.427 1.00 85.81 271 GLY A C 1
ATOM 1906 O O . GLY A 1 271 ? -1.076 -0.746 -15.708 1.00 85.81 271 GLY A O 1
ATOM 1907 N N . CYS A 1 272 ? 0.536 0.730 -16.192 1.00 83.19 272 CYS A N 1
ATOM 1908 C CA . CYS A 1 272 ? -0.044 1.232 -17.430 1.00 83.19 272 CYS A CA 1
ATOM 1909 C C . CYS A 1 272 ? 0.826 0.918 -18.642 1.00 83.19 272 CYS A C 1
ATOM 1911 O O . CYS A 1 272 ? 1.947 0.441 -18.508 1.00 83.19 272 CYS A O 1
ATOM 1913 N N . SER A 1 273 ? 0.278 1.155 -19.826 1.00 78.19 273 SER A N 1
ATOM 1914 C CA . SER A 1 273 ? 0.978 1.033 -21.102 1.00 78.19 273 SER A CA 1
ATOM 1915 C C . SER A 1 273 ? 1.126 2.402 -21.770 1.00 78.19 273 SER A C 1
ATOM 1917 O O . SER A 1 273 ? 0.380 3.336 -21.463 1.00 78.19 273 SER A O 1
ATOM 1919 N N . SER A 1 274 ? 2.108 2.520 -22.658 1.00 76.00 274 SER A N 1
ATOM 1920 C CA . SER A 1 274 ? 2.327 3.661 -23.548 1.00 76.00 274 SER A CA 1
ATOM 1921 C C . SER A 1 274 ? 2.731 3.086 -24.902 1.00 76.00 274 SER A C 1
ATOM 1923 O O . SER A 1 274 ? 3.792 2.492 -25.010 1.00 76.00 274 SER A O 1
ATOM 1925 N N . GLY A 1 275 ? 1.861 3.170 -25.913 1.00 75.06 275 GLY A N 1
ATOM 1926 C CA . GLY A 1 275 ? 2.094 2.449 -27.169 1.00 75.06 275 GLY A CA 1
ATOM 1927 C C . GLY A 1 275 ? 2.105 0.926 -26.972 1.00 75.06 275 GLY A C 1
ATOM 1928 O O . GLY A 1 275 ? 1.199 0.377 -26.336 1.00 75.06 275 GLY A O 1
ATOM 1929 N N . ASN A 1 276 ? 3.110 0.254 -27.536 1.00 70.12 276 ASN A N 1
ATOM 1930 C CA . ASN A 1 276 ? 3.392 -1.172 -27.327 1.00 70.12 276 ASN A CA 1
ATOM 1931 C C . ASN A 1 276 ? 4.032 -1.461 -25.959 1.00 70.12 276 ASN A C 1
ATOM 1933 O O . ASN A 1 276 ? 3.903 -2.587 -25.469 1.00 70.12 276 ASN A O 1
ATOM 1937 N N . ASP A 1 277 ? 4.603 -0.451 -25.303 1.00 75.50 277 ASP A N 1
ATOM 1938 C CA . ASP A 1 277 ? 5.301 -0.630 -24.039 1.00 75.50 277 ASP A CA 1
ATOM 1939 C C . ASP A 1 277 ? 4.318 -0.833 -22.883 1.00 75.50 277 ASP A C 1
ATOM 1941 O O . ASP A 1 277 ? 3.338 -0.093 -22.719 1.00 75.50 277 ASP A O 1
ATOM 1945 N N . SER A 1 278 ? 4.602 -1.798 -22.014 1.00 79.44 278 SER A N 1
ATOM 1946 C CA . SER A 1 278 ? 3.788 -2.089 -20.834 1.00 79.44 278 SER A CA 1
ATOM 1947 C C . SER A 1 278 ? 4.602 -1.965 -19.555 1.00 79.44 278 SER A C 1
ATOM 1949 O O . SER A 1 278 ? 5.782 -2.275 -19.539 1.00 79.44 278 SER A O 1
ATOM 1951 N N . ALA A 1 279 ? 3.985 -1.514 -18.464 1.00 85.62 279 ALA A N 1
ATOM 1952 C CA . ALA A 1 279 ? 4.624 -1.459 -17.155 1.00 85.62 279 ALA A CA 1
ATOM 1953 C C . ALA A 1 279 ? 4.001 -2.428 -16.154 1.00 85.62 279 ALA A C 1
ATOM 1955 O O . ALA A 1 279 ? 2.822 -2.775 -16.220 1.00 85.62 279 ALA A O 1
ATOM 1956 N N . GLY A 1 280 ? 4.767 -2.816 -15.147 1.00 86.69 280 GLY A N 1
ATOM 1957 C CA . GLY A 1 280 ? 4.313 -3.704 -14.093 1.00 86.69 280 GLY A CA 1
ATOM 1958 C C . GLY A 1 280 ? 3.342 -3.065 -13.112 1.00 86.69 280 GLY A C 1
ATOM 1959 O O . GLY A 1 280 ? 3.529 -1.926 -12.690 1.00 86.69 280 GLY A O 1
ATOM 1960 N N . GLY A 1 281 ? 2.344 -3.824 -12.656 1.00 87.69 281 GLY A N 1
ATOM 1961 C CA . GLY A 1 281 ? 1.566 -3.462 -11.468 1.00 87.69 281 GLY A CA 1
ATOM 1962 C C . GLY A 1 281 ? 2.359 -3.711 -10.189 1.00 87.69 281 GLY A C 1
ATOM 1963 O O . GLY A 1 281 ? 3.195 -4.605 -10.149 1.00 87.69 281 GLY A O 1
ATOM 1964 N N . GLY A 1 282 ? 2.108 -2.948 -9.130 1.00 89.56 282 GLY A N 1
ATOM 1965 C CA . GLY A 1 282 ? 2.744 -3.158 -7.832 1.00 89.56 282 GLY A CA 1
ATOM 1966 C C . GLY A 1 282 ? 2.188 -4.378 -7.103 1.00 89.56 282 GLY A C 1
ATOM 1967 O O . GLY A 1 282 ? 1.027 -4.754 -7.269 1.00 89.56 282 GLY A O 1
ATOM 1968 N N . ALA A 1 283 ? 2.987 -4.990 -6.238 1.00 88.94 283 ALA A N 1
ATOM 1969 C CA . ALA A 1 283 ? 2.524 -6.069 -5.378 1.00 88.94 283 ALA A CA 1
ATOM 1970 C C . ALA A 1 283 ? 1.501 -5.590 -4.346 1.00 88.94 283 ALA A C 1
ATOM 1972 O O . ALA A 1 283 ? 1.502 -4.437 -3.915 1.00 88.94 283 ALA A O 1
ATOM 1973 N N . GLY A 1 284 ? 0.656 -6.516 -3.892 1.00 89.50 284 GLY A N 1
ATOM 1974 C CA . GLY A 1 284 ? -0.175 -6.299 -2.715 1.00 89.50 284 GLY A CA 1
ATOM 1975 C C . GLY A 1 284 ? 0.688 -6.037 -1.484 1.00 89.50 284 GLY A C 1
ATOM 1976 O O . GLY A 1 284 ? 1.826 -6.484 -1.407 1.00 89.50 284 GLY A O 1
ATOM 1977 N N . GLY A 1 285 ? 0.154 -5.275 -0.542 1.00 90.69 285 GLY A N 1
ATOM 1978 C CA . GLY A 1 285 ? 0.752 -5.034 0.760 1.00 90.69 285 GLY A CA 1
ATOM 1979 C C . GLY A 1 285 ? 0.366 -6.099 1.780 1.00 90.69 285 GLY A C 1
ATOM 1980 O O . GLY A 1 285 ? -0.001 -7.216 1.428 1.00 90.69 285 GLY A O 1
ATOM 1981 N N . THR A 1 286 ? 0.411 -5.744 3.064 1.00 91.12 286 THR A N 1
ATOM 1982 C CA . THR A 1 286 ? 0.066 -6.675 4.151 1.00 91.12 286 THR A CA 1
ATOM 1983 C C . THR A 1 286 ? -1.071 -6.143 5.008 1.00 91.12 286 THR A C 1
ATOM 1985 O O . THR A 1 286 ? -1.081 -4.964 5.360 1.00 91.12 286 THR A O 1
ATOM 1988 N N . VAL A 1 287 ? -1.977 -7.031 5.421 1.00 94.31 287 VAL A N 1
ATOM 1989 C CA . VAL A 1 287 ? -2.948 -6.772 6.490 1.00 94.31 287 VAL A CA 1
ATOM 1990 C C . VAL A 1 287 ? -2.762 -7.811 7.593 1.00 94.31 287 VAL A C 1
ATOM 1992 O O . VAL A 1 287 ? -2.803 -9.006 7.316 1.00 94.31 287 VAL A O 1
ATOM 1995 N N . LEU A 1 288 ? -2.571 -7.362 8.834 1.00 94.19 288 LEU A N 1
ATOM 1996 C CA . LEU A 1 288 ? -2.532 -8.218 10.020 1.00 94.19 288 LEU A CA 1
ATOM 1997 C C . LEU A 1 288 ? -3.585 -7.747 11.025 1.00 94.19 288 LEU A C 1
ATOM 1999 O O . LEU A 1 288 ? -3.584 -6.587 11.435 1.00 94.19 288 LEU A O 1
ATOM 2003 N N . LEU A 1 289 ? -4.478 -8.655 11.406 1.00 96.62 289 LEU A N 1
ATOM 2004 C CA . LEU A 1 289 ? -5.570 -8.414 12.344 1.00 96.62 289 LEU A CA 1
ATOM 2005 C C . LEU A 1 289 ? -5.304 -9.239 13.600 1.00 96.62 289 LEU A C 1
ATOM 2007 O O . LEU A 1 289 ? -5.205 -10.461 13.517 1.00 96.62 289 LEU A O 1
ATOM 2011 N N . VAL A 1 290 ? -5.158 -8.575 14.741 1.00 96.38 290 VAL A N 1
ATOM 2012 C CA . VAL A 1 290 ? -4.875 -9.208 16.029 1.00 96.38 290 VAL A CA 1
ATOM 2013 C C . VAL A 1 290 ? -5.866 -8.681 17.050 1.00 96.38 290 VAL A C 1
ATOM 2015 O O . VAL A 1 290 ? -6.058 -7.473 17.168 1.00 96.38 290 VAL A O 1
ATOM 2018 N N . GLY A 1 291 ? -6.470 -9.581 17.807 1.00 97.06 291 GLY A N 1
ATOM 2019 C CA . GLY A 1 291 ? -7.279 -9.257 18.970 1.00 97.06 291 GLY A CA 1
ATOM 2020 C C . GLY A 1 291 ? -7.495 -10.502 19.812 1.00 97.06 291 GLY A C 1
ATOM 2021 O O . GLY A 1 291 ? -7.276 -11.609 19.313 1.00 97.06 291 GLY A O 1
ATOM 2022 N N . ASP A 1 292 ? -7.918 -10.325 21.062 1.00 98.19 292 ASP A N 1
ATOM 2023 C CA . ASP A 1 292 ? -8.340 -11.465 21.887 1.00 98.19 292 ASP A CA 1
ATOM 2024 C C . ASP A 1 292 ? -9.600 -12.104 21.281 1.00 98.19 292 ASP A C 1
ATOM 2026 O O . ASP A 1 292 ? -9.766 -13.321 21.275 1.00 98.19 292 ASP A O 1
ATOM 2030 N N . THR A 1 293 ? -10.454 -11.275 20.670 1.00 98.38 293 THR A N 1
ATOM 2031 C CA . THR A 1 293 ? -11.513 -11.687 19.744 1.00 98.38 293 THR A CA 1
ATOM 2032 C C . THR A 1 293 ? -11.421 -10.890 18.441 1.00 98.38 293 THR A C 1
ATOM 2034 O O . THR A 1 293 ? -11.357 -9.659 18.458 1.00 98.38 293 THR A O 1
ATOM 2037 N N . VAL A 1 294 ? -11.454 -11.580 17.296 1.00 98.50 294 VAL A N 1
ATOM 2038 C CA . VAL A 1 294 ? -11.479 -10.961 15.959 1.00 98.50 294 VAL A CA 1
ATOM 2039 C C . VAL A 1 294 ? -12.756 -11.368 15.226 1.00 98.50 294 VAL A C 1
ATOM 2041 O O . VAL A 1 294 ? -12.923 -12.522 14.840 1.00 98.50 294 VAL A O 1
ATOM 2044 N N . ASN A 1 295 ? -13.634 -10.396 14.989 1.00 98.50 295 ASN A N 1
ATOM 2045 C CA . ASN A 1 295 ? -14.904 -10.558 14.291 1.00 98.50 295 ASN A CA 1
ATOM 2046 C C . ASN A 1 295 ? -14.824 -9.926 12.897 1.00 98.50 295 ASN A C 1
ATOM 2048 O O . ASN A 1 295 ? -14.859 -8.704 12.752 1.00 98.50 295 ASN A O 1
ATOM 2052 N N . VAL A 1 296 ? -14.751 -10.755 11.855 1.00 98.25 296 VAL A N 1
ATOM 2053 C CA . VAL A 1 296 ? -14.840 -10.313 10.454 1.00 98.25 296 VAL A CA 1
ATOM 2054 C C . VAL A 1 296 ? -16.226 -10.674 9.932 1.00 98.25 296 VAL A C 1
ATOM 2056 O O . VAL A 1 296 ? -16.537 -11.849 9.748 1.00 98.25 296 VAL A O 1
ATOM 2059 N N . THR A 1 297 ? -17.084 -9.675 9.731 1.00 98.12 297 THR A N 1
ATOM 2060 C CA . THR A 1 297 ? -18.486 -9.916 9.359 1.00 98.12 297 THR A CA 1
ATOM 2061 C C . THR A 1 297 ? -18.656 -10.160 7.856 1.00 98.12 297 THR A C 1
ATOM 2063 O O . THR A 1 297 ? -17.747 -9.935 7.056 1.00 98.12 297 THR A O 1
ATOM 2066 N N . SER A 1 298 ? -19.851 -10.585 7.434 1.00 97.69 298 SER A N 1
ATOM 2067 C CA . SER A 1 298 ? -20.161 -10.885 6.025 1.00 97.69 298 SER A CA 1
ATOM 2068 C C . SER A 1 298 ? -20.028 -9.682 5.077 1.00 97.69 298 SER A C 1
ATOM 2070 O O . SER A 1 298 ? -19.839 -9.846 3.865 1.00 97.69 298 SER A O 1
ATOM 2072 N N . THR A 1 299 ? -20.096 -8.455 5.604 1.00 97.25 299 THR A N 1
ATOM 2073 C CA . THR A 1 299 ? -19.929 -7.238 4.799 1.00 97.25 299 THR A CA 1
ATOM 2074 C C . THR A 1 299 ? -18.483 -6.784 4.681 1.00 97.25 299 THR A C 1
ATOM 2076 O O . THR A 1 299 ? -18.171 -6.004 3.778 1.00 97.25 299 THR A O 1
ATOM 2079 N N . ALA A 1 300 ? -17.596 -7.320 5.521 1.00 98.12 300 ALA A N 1
ATOM 2080 C CA . ALA A 1 300 ? -16.196 -6.949 5.532 1.00 98.12 300 ALA A CA 1
ATOM 2081 C C . ALA A 1 300 ? -15.511 -7.252 4.194 1.00 98.12 300 ALA A C 1
ATOM 2083 O O . ALA A 1 300 ? -15.832 -8.219 3.490 1.00 98.12 300 ALA A O 1
ATOM 2084 N N . ARG A 1 301 ? -14.526 -6.425 3.837 1.00 98.12 301 ARG A N 1
ATOM 2085 C CA . ARG A 1 301 ? -13.613 -6.680 2.714 1.00 98.12 301 ARG A CA 1
ATOM 2086 C C . ARG A 1 301 ? -12.183 -6.398 3.153 1.00 98.12 301 ARG A C 1
ATOM 2088 O O . ARG A 1 301 ? -11.795 -5.239 3.283 1.00 98.12 301 ARG A O 1
ATOM 2095 N N . VAL A 1 302 ? -11.398 -7.456 3.334 1.00 97.44 302 VAL A N 1
ATOM 2096 C CA . VAL A 1 302 ? -9.958 -7.375 3.612 1.00 97.44 302 VAL A CA 1
ATOM 2097 C C . VAL A 1 302 ? -9.211 -7.767 2.346 1.00 97.44 302 VAL A C 1
ATOM 2099 O O . VAL A 1 302 ? -9.355 -8.886 1.858 1.00 97.44 302 VAL A O 1
ATOM 2102 N N . LEU A 1 303 ? -8.482 -6.822 1.757 1.00 95.00 303 LEU A N 1
ATOM 2103 C CA . LEU A 1 303 ? -7.952 -6.956 0.406 1.00 95.00 303 LEU A CA 1
ATOM 2104 C C . LEU A 1 303 ? -6.475 -6.547 0.349 1.00 95.00 303 LEU A C 1
ATOM 2106 O O . LEU A 1 303 ? -6.136 -5.409 0.655 1.00 95.00 303 LEU A O 1
ATOM 2110 N N . ALA A 1 304 ? -5.614 -7.452 -0.116 1.00 91.88 304 ALA A N 1
ATOM 2111 C CA . ALA A 1 304 ? -4.173 -7.232 -0.287 1.00 91.88 304 ALA A CA 1
ATOM 2112 C C . ALA A 1 304 ? -3.689 -7.747 -1.656 1.00 91.88 304 ALA A C 1
ATOM 2114 O O . ALA A 1 304 ? -2.691 -8.444 -1.781 1.00 91.88 304 ALA A O 1
ATOM 2115 N N . ARG A 1 305 ? -4.468 -7.469 -2.706 1.00 88.75 305 ARG A N 1
ATOM 2116 C CA . ARG A 1 305 ? -4.162 -7.912 -4.079 1.00 88.75 305 ARG A CA 1
ATOM 2117 C C . ARG A 1 305 ? -3.047 -7.067 -4.694 1.00 88.75 305 ARG A C 1
ATOM 2119 O O . ARG A 1 305 ? -3.019 -5.859 -4.449 1.00 88.75 305 ARG A O 1
ATOM 2126 N N . GLY A 1 306 ? -2.215 -7.681 -5.532 1.00 85.94 306 GLY A N 1
ATOM 2127 C CA . GLY A 1 306 ? -1.366 -6.949 -6.471 1.00 85.94 306 GLY A CA 1
ATOM 2128 C C . GLY A 1 306 ? -2.185 -6.193 -7.515 1.00 85.94 306 GLY A C 1
ATOM 2129 O O . GLY A 1 306 ? -3.353 -6.508 -7.761 1.00 85.94 306 GLY A O 1
ATOM 2130 N N . GLY A 1 307 ? -1.571 -5.172 -8.094 1.00 83.25 307 GLY A N 1
ATOM 2131 C CA . GLY A 1 307 ? -2.086 -4.480 -9.257 1.00 83.25 307 GLY A CA 1
ATOM 2132 C C . GLY A 1 307 ? -1.864 -5.294 -10.525 1.00 83.25 307 GLY A C 1
ATOM 2133 O O . GLY A 1 307 ? -0.929 -6.084 -10.635 1.00 83.25 307 GLY A O 1
ATOM 2134 N N . ARG A 1 308 ? -2.745 -5.092 -11.504 1.00 82.06 308 ARG A N 1
ATOM 2135 C CA . ARG A 1 308 ? -2.574 -5.642 -12.852 1.00 82.06 308 ARG A CA 1
ATOM 2136 C C . ARG A 1 308 ? -1.404 -4.929 -13.541 1.00 82.06 308 ARG A C 1
ATOM 2138 O O . ARG A 1 308 ? -1.230 -3.732 -13.323 1.00 82.06 308 ARG A O 1
ATOM 2145 N N . GLY A 1 309 ? -0.648 -5.634 -14.379 1.00 76.88 309 GLY A N 1
ATOM 2146 C CA . GLY A 1 309 ? 0.259 -4.992 -15.334 1.00 76.88 309 GLY A CA 1
ATOM 2147 C C . GLY A 1 309 ? -0.482 -4.114 -16.349 1.00 76.88 309 GLY A C 1
ATOM 2148 O O . GLY A 1 309 ? -1.707 -4.209 -16.511 1.00 76.88 309 GLY A O 1
ATOM 2149 N N . GLY A 1 310 ? 0.274 -3.256 -17.020 1.00 72.94 310 GLY A N 1
ATOM 2150 C CA . GLY A 1 310 ? -0.152 -2.542 -18.209 1.00 72.94 310 GLY A CA 1
ATOM 2151 C C . GLY A 1 310 ? -0.516 -3.541 -19.295 1.00 72.94 310 GLY A C 1
ATOM 2152 O O . GLY A 1 310 ? 0.089 -4.601 -19.409 1.00 72.94 310 GLY A O 1
ATOM 2153 N N . ASP A 1 311 ? -1.551 -3.218 -20.057 1.00 67.56 311 ASP A N 1
ATOM 2154 C CA . ASP A 1 311 ? -1.966 -4.017 -21.203 1.00 67.56 311 ASP A CA 1
ATOM 2155 C C . ASP A 1 311 ? -1.867 -3.103 -22.421 1.00 67.56 311 ASP A C 1
ATOM 2157 O O . ASP A 1 311 ? -2.582 -2.101 -22.494 1.00 67.56 311 ASP A O 1
ATOM 2161 N N . SER A 1 312 ? -0.913 -3.371 -23.311 1.00 59.66 312 SER A N 1
ATOM 2162 C CA . SER A 1 312 ? -0.742 -2.630 -24.565 1.00 59.66 312 SER A CA 1
ATOM 2163 C C . SER A 1 312 ? -1.707 -3.109 -25.655 1.00 59.66 312 SER A C 1
ATOM 2165 O O . SER A 1 312 ? -1.844 -2.458 -26.689 1.00 59.66 312 SER A O 1
ATOM 2167 N N . GLN A 1 313 ? -2.458 -4.196 -25.425 1.00 50.72 313 GLN A N 1
ATOM 2168 C CA . GLN A 1 313 ? -3.526 -4.597 -26.334 1.00 50.72 313 GLN A CA 1
ATOM 2169 C C . GLN A 1 313 ? -4.776 -3.734 -26.096 1.00 50.72 313 GLN A C 1
ATOM 2171 O O . GLN A 1 313 ? -5.190 -3.530 -24.949 1.00 50.72 313 GLN A O 1
ATOM 2176 N N . PRO A 1 314 ? -5.468 -3.285 -27.160 1.00 44.41 314 PRO A N 1
ATOM 2177 C CA . PRO A 1 314 ? -6.733 -2.571 -27.054 1.00 44.41 314 PRO A CA 1
ATOM 2178 C C . PRO A 1 314 ? -7.852 -3.549 -26.669 1.00 44.41 314 PRO A C 1
ATOM 2180 O O . PRO A 1 314 ? -8.725 -3.885 -27.464 1.00 44.41 314 PRO A O 1
ATOM 2183 N N . LYS A 1 315 ? -7.847 -4.034 -25.426 1.00 40.44 315 LYS A N 1
ATOM 2184 C CA . LYS A 1 315 ? -8.991 -4.722 -24.822 1.00 40.44 315 LYS A CA 1
ATOM 2185 C C . LYS A 1 315 ? -9.527 -3.872 -23.670 1.00 40.44 315 LYS A C 1
ATOM 2187 O O . LYS A 1 315 ? -9.323 -4.135 -22.488 1.00 40.44 315 LYS A O 1
ATOM 2192 N N . CYS A 1 316 ? -10.255 -2.842 -24.107 1.00 38.41 316 CYS A N 1
ATOM 2193 C CA . CYS A 1 316 ? -11.361 -2.147 -23.441 1.00 38.41 316 CYS A CA 1
ATOM 2194 C C . CYS A 1 316 ? -11.132 -0.838 -22.672 1.00 38.41 316 CYS A C 1
ATOM 2196 O O . CYS A 1 316 ? -12.140 -0.188 -22.428 1.00 38.41 316 CYS A O 1
ATOM 2198 N N . LEU A 1 317 ? -9.920 -0.369 -22.357 1.00 44.62 317 LEU A N 1
ATOM 2199 C CA . LEU A 1 317 ? -9.725 1.007 -21.855 1.00 44.62 317 LEU A CA 1
ATOM 2200 C C . LEU A 1 317 ? -8.325 1.516 -22.212 1.00 44.62 317 LEU A C 1
ATOM 2202 O O . LEU A 1 317 ? -7.332 0.963 -21.746 1.00 44.62 317 LEU A O 1
ATOM 2206 N N . SER A 1 318 ? -8.245 2.574 -23.017 1.00 45.41 318 SER A N 1
ATOM 2207 C CA . SER A 1 318 ? -7.004 3.304 -23.262 1.00 45.41 318 SER A CA 1
ATOM 2208 C C . SER A 1 318 ? -6.581 4.015 -21.972 1.00 45.41 318 SER A C 1
ATOM 2210 O O . SER A 1 318 ? -7.235 4.970 -21.560 1.00 45.41 318 SER A O 1
ATOM 2212 N N . CYS A 1 319 ? -5.511 3.557 -21.319 1.00 49.78 319 CYS A N 1
ATOM 2213 C CA . CYS A 1 319 ? -4.877 4.287 -20.217 1.00 49.78 319 CYS A CA 1
ATOM 2214 C C . CYS A 1 319 ? -4.115 5.495 -20.789 1.00 49.78 319 CYS A C 1
ATOM 2216 O O . CYS A 1 319 ? -2.896 5.464 -20.930 1.00 49.78 319 CYS A O 1
ATOM 2218 N N . THR A 1 320 ? -4.833 6.541 -21.198 1.00 50.00 320 THR A N 1
ATOM 2219 C CA . THR A 1 320 ? -4.229 7.709 -21.862 1.00 50.00 320 THR A CA 1
ATOM 2220 C C . THR A 1 320 ? -3.525 8.653 -20.893 1.00 50.00 320 THR A C 1
ATOM 2222 O O . THR A 1 320 ? -2.702 9.457 -21.326 1.00 50.00 320 THR A O 1
ATOM 2225 N N . THR A 1 321 ? -3.816 8.573 -19.589 1.00 53.06 321 THR A N 1
ATOM 2226 C CA . THR A 1 321 ? -3.229 9.460 -18.578 1.00 53.06 321 THR A CA 1
ATOM 2227 C C . THR A 1 321 ? -2.705 8.697 -17.363 1.00 53.06 321 THR A C 1
ATOM 2229 O O . THR A 1 321 ? -3.166 7.605 -17.045 1.00 53.06 321 THR A O 1
ATOM 2232 N N . ASN A 1 322 ? -1.767 9.306 -16.629 1.00 43.12 322 ASN A N 1
ATOM 2233 C CA . ASN A 1 322 ? -1.261 8.761 -15.364 1.00 43.12 322 ASN A CA 1
ATOM 2234 C C . ASN A 1 322 ? -2.328 8.663 -14.267 1.00 43.12 322 ASN A C 1
ATOM 2236 O O . ASN A 1 322 ? -2.067 8.007 -13.275 1.00 43.12 322 ASN A O 1
ATOM 2240 N N . ALA A 1 323 ? -3.481 9.327 -14.402 1.00 44.31 323 ALA A N 1
ATOM 2241 C CA . ALA A 1 323 ? -4.574 9.230 -13.432 1.00 44.31 323 ALA A CA 1
ATOM 2242 C C . ALA A 1 323 ? -5.432 7.967 -13.633 1.00 44.31 323 ALA A C 1
ATOM 2244 O O . ALA A 1 323 ? -6.179 7.575 -12.736 1.00 44.31 323 ALA A O 1
ATOM 2245 N N . ASP A 1 324 ? -5.305 7.324 -14.799 1.00 49.56 324 ASP A N 1
ATOM 2246 C CA . ASP A 1 324 ? -5.924 6.031 -15.120 1.00 49.56 324 ASP A CA 1
ATOM 2247 C C . ASP A 1 324 ? -5.107 4.845 -14.546 1.00 49.56 324 ASP A C 1
ATOM 2249 O O . ASP A 1 324 ? -5.512 3.678 -14.656 1.00 49.56 324 ASP A O 1
ATOM 2253 N N . CYS A 1 325 ? -3.968 5.182 -13.925 1.00 51.19 325 CYS A N 1
ATOM 2254 C CA . CYS A 1 325 ? -2.982 4.361 -13.232 1.00 51.19 325 CYS A CA 1
ATOM 2255 C C . CYS A 1 325 ? -2.991 4.757 -11.735 1.00 51.19 325 CYS A C 1
ATOM 2257 O O . CYS A 1 325 ? -3.305 3.875 -10.906 1.00 51.19 325 CYS A O 1
#